Protein AF-A0A370WXV2-F1 (afdb_monomer_lite)

Foldseek 3Di:
DPDPQDPVLVVLLVLLLVLLLVLLVLLCVQPVVQSLVLLQLADDPDPDDLLVVLVVVLVVLVVVLPDPVCVLPPVSVLSLLVLLLSLLFSVSLLSSSLQSLCSSVVAFGDRCSQQVVFDQDPPPRDTDGDGSVVSLCSQLVSCVVSVSNSRSVLSVQQADPQSSVCSVVVQWDQDSQAAIWTQGPPRDTDGQGPSNVVSNSCSSSSSSVSSVVSSLVSLVVQCDWDKDWQDRHPVFDIWIWIWHADPPVRDIDIDIGPPDDNVRRNVVVVVVVVD

pLDDT: mean 90.66, std 9.98, range [43.88, 98.69]

Radius of gyration: 20.76 Å; chains: 1; bounding box: 59×45×58 Å

Secondary structure (DSSP, 8-state):
--PPPPHHHHHHHHHHHHHHHHHHHHHHHH-HHHHHHHTSS---SSS--HHHHHHHHHHHHHHHHH-GGGTT-HHHHHHHHHHHHHHHH-HHHHHHHHHHHHHHTT----S-TTGGG-EE-TTT--EEPPPHHHHHHHHHHHHHHTT-HHHHHHHHHS--HHHHHHHHHT-EEEETTTEEEEE-TTS-EEEEEHHHHHHHHHHHHHHHHHHHHHHHHHHHTTSS-EEEEE-SSTTSPPEEEEEEE-TTT--EEEEEETT--HHHHHHHHHHHTT-

Organism: NCBI:txid1927958

Structure (mmCIF, N/CA/C/O backbone):
data_AF-A0A370WXV2-F1
#
_entry.id   AF-A0A370WXV2-F1
#
loop_
_atom_site.group_PDB
_atom_site.id
_atom_site.type_symbol
_atom_site.label_atom_id
_atom_site.label_alt_id
_atom_site.label_comp_id
_atom_site.label_asym_id
_atom_site.label_entity_id
_atom_site.label_seq_id
_atom_site.pdbx_PDB_ins_code
_atom_site.Cartn_x
_atom_site.Cartn_y
_atom_site.Cartn_z
_atom_site.occupancy
_atom_site.B_iso_or_equiv
_atom_site.auth_seq_id
_atom_site.auth_comp_id
_atom_site.auth_asym_id
_atom_site.auth_atom_id
_atom_site.pdbx_PDB_model_num
ATOM 1 N N . MET A 1 1 ? -1.218 -7.691 25.344 1.00 47.28 1 MET A N 1
ATOM 2 C CA . MET A 1 1 ? -1.904 -8.793 24.660 1.00 47.28 1 MET A CA 1
ATOM 3 C C . MET A 1 1 ? -0.917 -9.298 23.640 1.00 47.28 1 MET A C 1
ATOM 5 O O . MET A 1 1 ? -0.554 -8.547 22.752 1.00 47.28 1 MET A O 1
ATOM 9 N N . SER A 1 2 ? -0.355 -10.466 23.911 1.00 43.88 2 SER A N 1
ATOM 10 C CA . SER A 1 2 ? 0.396 -11.278 22.957 1.00 43.88 2 SER A CA 1
ATOM 11 C C . SER A 1 2 ? -0.221 -12.666 23.100 1.00 43.88 2 SER A C 1
ATOM 13 O O . SER A 1 2 ? 0.352 -13.549 23.735 1.00 43.88 2 SER A O 1
ATOM 15 N N . GLU A 1 3 ? -1.488 -12.759 22.705 1.00 55.78 3 GLU A N 1
ATOM 16 C CA . GLU A 1 3 ? -2.157 -14.036 22.475 1.00 55.78 3 GLU A CA 1
ATOM 17 C C . GLU A 1 3 ? -1.959 -14.363 20.996 1.00 55.78 3 GLU A C 1
ATOM 19 O O . GLU A 1 3 ? -1.829 -13.451 20.177 1.00 55.78 3 GLU A O 1
ATOM 24 N N . GLU A 1 4 ? -1.836 -15.649 20.672 1.00 60.44 4 GLU A N 1
ATOM 25 C CA . GLU A 1 4 ? -1.723 -16.089 19.283 1.00 60.44 4 GLU A CA 1
ATOM 26 C C . GLU A 1 4 ? -2.927 -15.580 18.475 1.00 60.44 4 GLU A C 1
ATOM 28 O O . GLU A 1 4 ? -4.046 -15.563 19.004 1.00 60.44 4 GLU A O 1
ATOM 33 N N . PRO A 1 5 ? -2.721 -15.160 17.211 1.00 65.25 5 PRO A N 1
ATOM 34 C CA . PRO A 1 5 ? -3.809 -14.694 16.368 1.00 65.25 5 PRO A CA 1
ATOM 35 C C . PRO A 1 5 ? -4.896 -15.763 16.301 1.00 65.25 5 PRO A C 1
ATOM 37 O O . PRO A 1 5 ? -4.619 -16.963 16.197 1.00 65.25 5 PRO A O 1
ATOM 40 N N . SER A 1 6 ? -6.156 -15.332 16.354 1.00 76.75 6 SER A N 1
ATOM 41 C CA . SER A 1 6 ? -7.269 -16.269 16.200 1.00 76.75 6 SER A CA 1
ATOM 42 C C . SER A 1 6 ? -7.134 -17.024 14.870 1.00 76.75 6 SER A C 1
ATOM 44 O O . SER A 1 6 ? -6.647 -16.473 13.883 1.00 76.75 6 SER A O 1
ATOM 46 N N . THR A 1 7 ? -7.609 -18.270 14.788 1.00 81.81 7 THR A N 1
ATOM 47 C CA . THR A 1 7 ? -7.518 -19.062 13.545 1.00 81.81 7 THR A CA 1
ATOM 48 C C . THR A 1 7 ? -8.109 -18.322 12.335 1.00 81.81 7 THR A C 1
ATOM 50 O O . THR A 1 7 ? -7.586 -18.428 11.234 1.00 81.81 7 THR A O 1
ATOM 53 N N . SER A 1 8 ? -9.160 -17.519 12.535 1.00 86.50 8 SER A N 1
ATOM 54 C CA . SER A 1 8 ? -9.753 -16.683 11.481 1.00 86.50 8 SER A CA 1
ATOM 55 C C . SER A 1 8 ? -8.838 -15.548 11.015 1.00 86.50 8 SER A C 1
ATOM 57 O O . SER A 1 8 ? -8.891 -15.161 9.850 1.00 86.50 8 SER A O 1
ATOM 59 N N . GLU A 1 9 ? -8.059 -14.969 11.921 1.00 89.25 9 GLU A N 1
ATOM 60 C CA . GLU A 1 9 ? -7.142 -13.870 11.628 1.00 89.25 9 GLU A CA 1
ATOM 61 C C . GLU A 1 9 ? -5.912 -14.376 10.879 1.00 89.25 9 GLU A C 1
ATOM 63 O O . GLU A 1 9 ? -5.576 -13.827 9.834 1.00 89.25 9 GLU A O 1
ATOM 68 N N . ALA A 1 10 ? -5.310 -15.472 11.347 1.00 91.50 10 ALA A N 1
ATOM 69 C CA . ALA A 1 10 ? -4.201 -16.119 10.653 1.00 91.50 10 ALA A CA 1
ATOM 70 C C . ALA A 1 10 ? -4.589 -16.493 9.211 1.00 91.50 10 ALA A C 1
ATOM 72 O O . ALA A 1 10 ? -3.885 -16.146 8.269 1.00 91.50 10 ALA A O 1
ATOM 73 N N . VAL A 1 11 ? -5.780 -17.080 9.020 1.00 95.56 11 VAL A N 1
ATOM 74 C CA . VAL A 1 11 ? -6.316 -17.402 7.685 1.00 95.56 11 VAL A CA 1
ATOM 75 C C . VAL A 1 11 ? -6.476 -16.157 6.805 1.00 95.56 11 VAL A C 1
ATOM 77 O O . VAL A 1 11 ? -6.232 -16.223 5.600 1.00 95.56 11 VAL A O 1
ATOM 80 N N . PHE A 1 12 ? -6.889 -15.021 7.375 1.00 96.88 12 PHE A N 1
ATOM 81 C CA . PHE A 1 12 ? -6.988 -13.767 6.627 1.00 96.88 12 PHE A CA 1
ATOM 82 C C . PHE A 1 12 ? -5.607 -13.256 6.193 1.00 96.88 12 PHE A C 1
ATOM 84 O O . PHE A 1 12 ? -5.442 -12.884 5.032 1.00 96.88 12 PHE A O 1
ATOM 91 N N . LEU A 1 13 ? -4.621 -13.253 7.093 1.00 97.38 13 LEU A N 1
ATOM 92 C CA . LEU A 1 13 ? -3.277 -12.746 6.801 1.00 97.38 13 LEU A CA 1
ATOM 93 C C . LEU A 1 13 ? -2.515 -13.649 5.826 1.00 97.38 13 LEU A C 1
ATOM 95 O O . LEU A 1 13 ? -1.893 -13.142 4.896 1.00 97.38 13 LEU A O 1
ATOM 99 N N . ASP A 1 14 ? -2.651 -14.969 5.948 1.00 97.50 14 ASP A N 1
ATOM 100 C CA . ASP A 1 14 ? -2.089 -15.916 4.980 1.00 97.50 14 ASP A CA 1
ATOM 101 C C . ASP A 1 14 ? -2.704 -15.720 3.586 1.00 97.50 14 ASP A C 1
ATOM 103 O O . ASP A 1 14 ? -1.994 -15.728 2.577 1.00 97.50 14 ASP A O 1
ATOM 107 N N . LYS A 1 15 ? -4.025 -15.479 3.516 1.00 98.12 15 LYS A N 1
ATOM 108 C CA . LYS A 1 15 ? -4.699 -15.123 2.259 1.00 98.12 15 LYS A CA 1
ATOM 109 C C . LYS A 1 15 ? -4.154 -13.810 1.696 1.00 98.12 15 LYS A C 1
ATOM 111 O O . LYS A 1 15 ? -3.903 -13.742 0.495 1.00 98.12 15 LYS A O 1
ATOM 116 N N . ALA A 1 16 ? -3.985 -12.786 2.532 1.00 98.38 16 ALA A N 1
ATOM 117 C CA . ALA A 1 16 ? -3.464 -11.489 2.111 1.00 98.38 16 ALA A CA 1
ATOM 118 C C . ALA A 1 16 ? -2.048 -11.609 1.541 1.00 98.38 16 ALA A C 1
ATOM 120 O O . ALA A 1 16 ? -1.803 -11.119 0.441 1.00 98.38 16 ALA A O 1
ATOM 121 N N . ARG A 1 17 ? -1.157 -12.328 2.234 1.00 98.25 17 ARG A N 1
ATOM 122 C CA . ARG A 1 17 ? 0.201 -12.614 1.763 1.00 98.25 17 ARG A CA 1
ATOM 123 C C . ARG A 1 17 ? 0.188 -13.282 0.393 1.00 98.25 17 ARG A C 1
ATOM 125 O O . ARG A 1 17 ? 0.721 -12.728 -0.561 1.00 98.25 1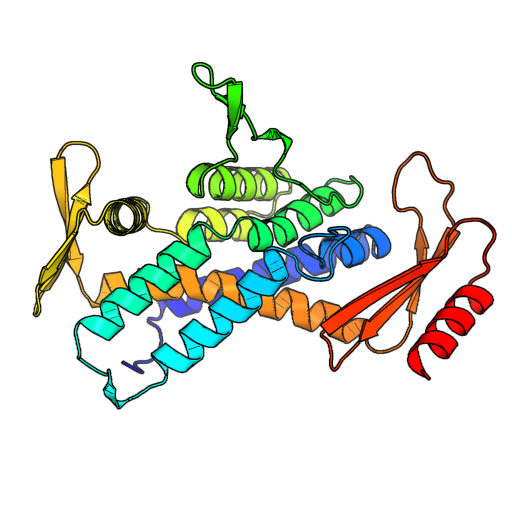7 ARG A O 1
ATOM 132 N N . ALA A 1 18 ? -0.508 -14.413 0.273 1.00 98.31 18 ALA A N 1
ATOM 133 C CA . ALA A 1 18 ? -0.580 -15.156 -0.983 1.00 98.31 18 ALA A CA 1
ATOM 134 C C . ALA A 1 18 ? -1.191 -14.327 -2.129 1.00 98.31 18 ALA A C 1
ATOM 136 O O . ALA A 1 18 ? -0.777 -14.455 -3.279 1.00 98.31 18 ALA A O 1
ATOM 137 N N . ALA A 1 19 ? -2.174 -13.471 -1.829 1.00 98.56 19 ALA A N 1
ATOM 138 C CA . ALA A 1 19 ? -2.801 -12.598 -2.816 1.00 98.56 19 ALA A 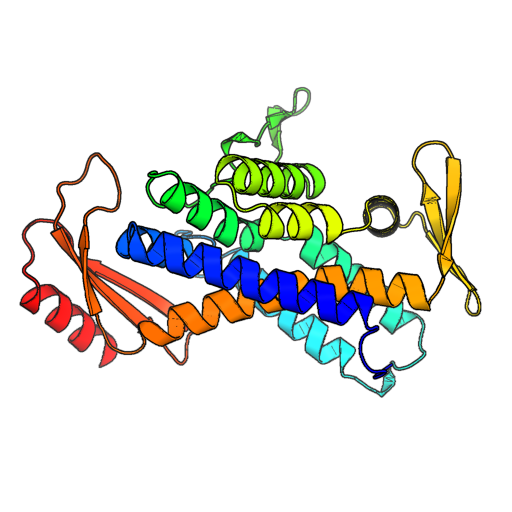CA 1
ATOM 139 C C . ALA A 1 19 ? -1.866 -11.475 -3.297 1.00 98.56 19 ALA A C 1
ATOM 141 O O . ALA A 1 19 ? -1.872 -11.153 -4.487 1.00 98.56 19 ALA A O 1
ATOM 142 N N . PHE A 1 20 ? -1.062 -10.887 -2.404 1.00 98.62 20 PHE A N 1
ATOM 143 C CA . PHE A 1 20 ? -0.046 -9.912 -2.802 1.00 98.62 20 PHE A CA 1
ATOM 144 C C . PHE A 1 20 ? 1.086 -10.564 -3.592 1.00 98.62 20 PHE A C 1
ATOM 146 O O . PHE A 1 20 ? 1.468 -10.015 -4.624 1.00 98.62 20 PHE A O 1
ATOM 153 N N . ASP A 1 21 ? 1.555 -11.744 -3.183 1.00 98.31 21 ASP A N 1
ATOM 154 C CA . ASP A 1 21 ? 2.584 -12.490 -3.914 1.00 98.31 21 ASP A CA 1
ATOM 155 C C . ASP A 1 21 ? 2.135 -12.810 -5.349 1.00 98.31 21 ASP A C 1
ATOM 157 O O . ASP A 1 21 ? 2.879 -12.551 -6.297 1.00 98.31 21 ASP A O 1
ATOM 161 N N . ASP A 1 22 ? 0.896 -13.294 -5.535 1.00 98.44 22 ASP A N 1
ATOM 162 C CA . ASP A 1 22 ? 0.331 -13.554 -6.870 1.00 98.44 22 ASP A CA 1
ATOM 163 C C . ASP A 1 22 ? 0.247 -12.274 -7.712 1.00 98.44 22 ASP A C 1
ATOM 165 O O . ASP A 1 22 ? 0.696 -12.251 -8.862 1.00 98.44 22 ASP A O 1
ATOM 169 N N . LEU A 1 23 ? -0.284 -11.184 -7.141 1.00 98.69 23 LEU A N 1
ATOM 170 C CA . LEU A 1 23 ? -0.358 -9.894 -7.828 1.00 98.69 23 LEU A CA 1
ATOM 171 C C . LEU A 1 23 ? 1.034 -9.440 -8.284 1.00 98.69 23 LEU A C 1
ATOM 173 O O . LEU A 1 23 ? 1.208 -9.033 -9.437 1.00 98.69 23 LEU A O 1
ATOM 177 N N . PHE A 1 24 ? 2.015 -9.484 -7.387 1.00 98.38 24 PHE A N 1
ATOM 178 C CA . PHE A 1 24 ? 3.348 -8.950 -7.631 1.00 98.38 24 PHE A CA 1
ATOM 179 C C . PHE A 1 24 ? 4.077 -9.793 -8.673 1.00 98.38 24 PHE A C 1
ATOM 181 O O . PHE A 1 24 ? 4.624 -9.236 -9.624 1.00 98.38 24 PHE A O 1
ATOM 188 N N . GLU A 1 25 ? 4.009 -11.120 -8.564 1.00 98.25 25 GLU A N 1
ATOM 189 C CA . GLU A 1 25 ? 4.650 -12.021 -9.518 1.00 98.25 25 GLU A CA 1
ATOM 190 C C . GLU A 1 25 ? 4.056 -11.887 -10.922 1.00 98.25 25 GLU A C 1
ATOM 192 O O . GLU A 1 25 ? 4.782 -11.701 -11.902 1.00 98.25 25 GLU A O 1
ATOM 197 N N . ARG A 1 26 ? 2.723 -11.902 -11.036 1.00 98.56 26 ARG A N 1
ATOM 198 C CA . ARG A 1 26 ? 2.046 -11.747 -12.330 1.00 98.56 26 ARG A CA 1
ATOM 199 C C . ARG A 1 26 ? 2.353 -10.404 -12.981 1.00 98.56 26 ARG A C 1
ATOM 201 O O . ARG A 1 26 ? 2.482 -10.331 -14.203 1.00 98.56 26 ARG A O 1
ATOM 208 N N . THR A 1 27 ? 2.458 -9.344 -12.185 1.00 98.56 27 THR A N 1
ATOM 209 C CA . THR A 1 27 ? 2.754 -8.003 -12.701 1.00 98.56 27 THR A CA 1
ATOM 210 C C . THR A 1 27 ? 4.207 -7.894 -13.139 1.00 98.56 27 THR A C 1
ATOM 212 O O . THR A 1 27 ? 4.464 -7.442 -14.253 1.00 98.56 27 THR A O 1
ATOM 215 N N . ARG A 1 28 ? 5.146 -8.385 -12.320 1.00 98.00 28 ARG A N 1
ATOM 216 C CA . ARG A 1 28 ? 6.572 -8.466 -12.656 1.00 98.00 28 ARG A CA 1
ATOM 217 C C . ARG A 1 28 ? 6.807 -9.240 -13.951 1.00 98.00 28 ARG A C 1
ATOM 219 O O . ARG A 1 28 ? 7.560 -8.780 -14.800 1.00 98.00 28 ARG A O 1
ATOM 226 N N . ALA A 1 29 ? 6.141 -10.382 -14.119 1.00 98.12 29 ALA A N 1
ATOM 227 C CA . ALA A 1 29 ? 6.249 -11.199 -15.326 1.00 98.12 29 ALA A CA 1
ATOM 228 C C . ALA A 1 29 ? 5.673 -10.511 -16.576 1.00 98.12 29 ALA A C 1
ATOM 230 O O . ALA A 1 29 ? 6.104 -10.801 -17.691 1.00 98.12 29 ALA A O 1
ATOM 231 N N . LYS A 1 30 ? 4.688 -9.622 -16.403 1.00 98.12 30 LYS A N 1
ATOM 232 C CA . LYS A 1 30 ? 4.061 -8.887 -17.504 1.00 98.12 30 LYS A CA 1
ATOM 233 C C . LYS A 1 30 ? 4.898 -7.694 -17.957 1.00 98.12 30 LYS A C 1
ATOM 235 O O . LYS A 1 30 ? 5.078 -7.511 -19.157 1.00 98.12 30 LYS A O 1
ATOM 240 N N . ASP A 1 31 ? 5.356 -6.880 -17.013 1.00 97.88 31 ASP A N 1
ATOM 241 C CA . ASP A 1 31 ? 6.139 -5.677 -17.280 1.00 97.88 31 ASP A CA 1
ATOM 242 C C . ASP A 1 31 ? 6.990 -5.330 -16.054 1.00 97.88 31 ASP A C 1
ATOM 244 O O . ASP A 1 31 ? 6.552 -4.652 -15.122 1.00 97.88 31 ASP A O 1
ATOM 248 N N . GLU A 1 32 ? 8.221 -5.835 -16.047 1.00 97.75 32 GLU A N 1
ATOM 249 C CA . GLU A 1 32 ? 9.128 -5.711 -14.908 1.00 97.75 32 GLU A CA 1
ATOM 250 C C . GLU A 1 32 ? 9.533 -4.255 -14.625 1.00 97.75 32 GLU A C 1
ATOM 252 O O . GLU A 1 32 ? 9.639 -3.858 -13.463 1.00 97.75 32 GLU A O 1
ATOM 257 N N . LEU A 1 33 ? 9.704 -3.435 -15.669 1.00 96.56 33 LEU A N 1
ATOM 258 C CA . LEU A 1 33 ? 10.066 -2.025 -15.518 1.00 96.56 33 LEU A CA 1
ATOM 259 C C . LEU A 1 33 ? 8.944 -1.251 -14.820 1.00 96.56 33 LEU A C 1
ATOM 261 O O . LEU A 1 33 ? 9.180 -0.585 -13.810 1.00 96.56 33 LEU A O 1
ATOM 265 N N . ASN A 1 34 ? 7.717 -1.350 -15.337 1.00 96.75 34 ASN A N 1
ATOM 266 C CA . ASN A 1 34 ? 6.578 -0.637 -14.765 1.00 96.75 34 ASN A CA 1
ATOM 267 C C . ASN A 1 34 ? 6.154 -1.222 -13.411 1.00 96.75 34 ASN A C 1
ATOM 269 O O . ASN A 1 34 ? 5.693 -0.476 -12.543 1.00 96.75 34 ASN A O 1
ATOM 273 N N . PHE A 1 35 ? 6.370 -2.521 -13.183 1.00 97.12 35 PHE A N 1
ATOM 274 C CA . PHE A 1 35 ? 6.228 -3.132 -11.865 1.00 97.12 35 PHE A CA 1
ATOM 275 C C . PHE A 1 35 ? 7.154 -2.470 -10.838 1.00 97.12 35 PHE A C 1
ATOM 277 O O . PHE A 1 35 ? 6.666 -1.982 -9.820 1.00 97.12 35 PHE A O 1
ATOM 284 N N . VAL A 1 36 ? 8.462 -2.380 -11.113 1.00 94.88 36 VAL A N 1
ATOM 285 C CA . VAL A 1 36 ? 9.425 -1.770 -10.177 1.00 94.88 36 VAL A CA 1
ATOM 286 C C . VAL A 1 36 ? 9.114 -0.303 -9.914 1.00 94.88 36 VAL A C 1
ATOM 288 O O . VAL A 1 36 ? 9.137 0.129 -8.762 1.00 94.88 36 VAL A O 1
ATOM 291 N N . LEU A 1 37 ? 8.744 0.457 -10.946 1.00 93.00 37 LEU A N 1
ATOM 292 C CA . LEU A 1 37 ? 8.318 1.848 -10.769 1.00 93.00 37 LEU A CA 1
ATOM 293 C C . LEU A 1 37 ? 7.082 1.969 -9.859 1.00 93.00 37 LEU A C 1
ATOM 295 O O . LEU A 1 37 ? 6.983 2.925 -9.094 1.00 93.00 37 LEU A O 1
ATOM 299 N N . SER A 1 38 ? 6.184 0.980 -9.884 1.00 93.94 38 SER A N 1
ATOM 300 C CA . SER A 1 38 ? 4.970 0.939 -9.054 1.00 93.94 38 SER A CA 1
ATOM 301 C C . SER A 1 38 ? 5.221 0.584 -7.585 1.00 93.94 38 SER A C 1
ATOM 303 O O . SER A 1 38 ? 4.349 0.824 -6.751 1.00 93.94 38 SER A O 1
ATOM 305 N N . LEU A 1 39 ? 6.397 0.049 -7.238 1.00 91.00 39 LEU A N 1
ATOM 306 C CA . LEU A 1 39 ? 6.769 -0.223 -5.843 1.00 91.00 39 LEU A CA 1
ATOM 307 C C . LEU A 1 39 ? 7.093 1.061 -5.061 1.00 91.00 39 LEU A C 1
ATOM 309 O O . LEU A 1 39 ? 7.054 1.073 -3.830 1.00 91.00 39 LEU A O 1
ATOM 313 N N . SER A 1 40 ? 7.373 2.156 -5.766 1.00 78.94 40 SER A N 1
ATOM 314 C CA . SER A 1 40 ? 7.557 3.481 -5.182 1.00 78.94 40 SER A CA 1
ATOM 315 C C . SER A 1 40 ? 6.204 4.188 -5.101 1.00 78.94 40 SER A C 1
ATOM 317 O O . SER A 1 40 ? 5.741 4.772 -6.076 1.00 78.94 40 SER A O 1
ATOM 319 N N . GLY A 1 41 ? 5.562 4.141 -3.928 1.00 65.00 41 GLY A N 1
ATOM 320 C CA . GLY A 1 41 ? 4.191 4.641 -3.728 1.00 65.00 41 GLY A CA 1
ATOM 321 C C . GLY A 1 41 ? 3.946 6.111 -4.107 1.00 65.00 41 GLY A C 1
ATOM 322 O O . GLY A 1 41 ? 2.801 6.476 -4.352 1.00 65.00 41 GLY A O 1
ATOM 323 N N . GLU A 1 42 ? 4.992 6.946 -4.190 1.00 68.25 42 GLU A N 1
ATOM 324 C CA . GLU A 1 42 ? 4.948 8.305 -4.752 1.00 68.25 42 GLU A CA 1
ATOM 325 C C . GLU A 1 42 ? 6.337 8.741 -5.275 1.00 68.25 42 GLU A C 1
ATOM 327 O O . GLU A 1 42 ? 7.337 8.576 -4.578 1.00 68.25 42 GLU A O 1
ATOM 332 N N . PHE A 1 43 ? 6.400 9.406 -6.436 1.00 60.19 43 PHE A N 1
ATOM 333 C CA . PHE A 1 43 ? 7.595 10.107 -6.945 1.00 60.19 43 PHE A CA 1
ATOM 334 C C . PHE A 1 43 ? 7.412 11.634 -6.880 1.00 60.19 43 PHE A C 1
ATOM 336 O O . PHE A 1 43 ? 7.114 12.295 -7.876 1.00 60.19 43 PHE A O 1
ATOM 343 N N . LYS A 1 44 ? 7.557 12.235 -5.696 1.00 58.41 44 LYS A N 1
ATOM 344 C CA . LYS A 1 44 ? 7.486 13.703 -5.564 1.00 58.41 44 LYS A CA 1
ATOM 345 C C . LYS A 1 44 ? 8.867 14.339 -5.782 1.00 58.41 44 LYS A C 1
ATOM 347 O O . LYS A 1 44 ? 9.869 13.728 -5.431 1.00 58.41 44 LYS A O 1
ATOM 352 N N . PRO A 1 45 ? 8.947 15.581 -6.304 1.00 48.09 45 PRO A N 1
ATOM 353 C CA . PRO A 1 45 ? 10.214 16.300 -6.507 1.00 48.09 45 PRO A CA 1
ATOM 354 C C . PRO A 1 45 ? 10.938 16.687 -5.200 1.00 48.09 45 PRO A C 1
ATOM 356 O O . PRO A 1 45 ? 11.983 17.329 -5.243 1.00 48.09 45 PRO A O 1
ATOM 359 N N . TYR A 1 46 ? 10.389 16.314 -4.042 1.00 56.53 46 TYR A N 1
ATOM 360 C CA . TYR A 1 46 ? 10.963 16.546 -2.722 1.00 56.53 46 TYR A CA 1
ATOM 361 C C . TYR A 1 46 ? 11.459 15.227 -2.128 1.00 56.53 46 TYR A C 1
ATOM 363 O O . TYR A 1 46 ? 10.872 14.175 -2.361 1.00 56.53 46 TYR A O 1
ATOM 371 N N . THR A 1 47 ? 12.491 15.295 -1.287 1.00 62.25 47 THR A N 1
ATOM 372 C CA . THR A 1 47 ? 13.071 14.142 -0.573 1.00 62.25 47 THR A CA 1
ATOM 373 C C . THR A 1 47 ? 12.140 13.512 0.473 1.00 62.25 47 THR A C 1
ATOM 375 O O . THR A 1 47 ? 12.498 12.504 1.073 1.00 62.25 47 THR A O 1
ATOM 378 N N . TYR A 1 48 ? 10.957 14.090 0.704 1.00 67.00 48 TYR A N 1
ATOM 379 C CA . TYR A 1 48 ? 9.940 13.573 1.617 1.00 67.00 48 TYR A CA 1
ATOM 380 C C . TYR A 1 48 ? 8.632 13.333 0.858 1.00 67.00 48 TYR A C 1
ATOM 382 O O . TYR A 1 48 ? 8.040 14.267 0.309 1.00 67.00 48 TYR A O 1
ATOM 390 N N . THR A 1 49 ? 8.174 12.081 0.841 1.00 74.94 49 THR A N 1
ATOM 391 C CA . THR A 1 49 ? 6.889 11.670 0.256 1.00 74.94 49 THR A CA 1
ATOM 392 C C . THR A 1 49 ? 5.905 11.255 1.347 1.00 74.94 49 THR A C 1
ATOM 394 O O . THR A 1 49 ? 6.308 10.941 2.470 1.00 74.94 49 THR A O 1
ATOM 397 N N . SER A 1 50 ? 4.605 11.237 1.031 1.00 78.50 50 SER A N 1
ATOM 398 C CA . SER A 1 50 ? 3.596 10.780 1.994 1.00 78.50 50 SER A CA 1
ATOM 399 C C . SER A 1 50 ? 3.786 9.296 2.322 1.00 78.50 50 SER A C 1
ATOM 401 O O . SER A 1 50 ? 3.657 8.906 3.475 1.00 78.50 50 SER A O 1
ATOM 403 N N . ALA A 1 51 ? 4.212 8.494 1.339 1.00 77.44 51 ALA A N 1
ATOM 404 C CA . ALA A 1 51 ? 4.523 7.080 1.519 1.00 77.44 51 ALA A CA 1
ATOM 405 C C . ALA A 1 51 ? 5.695 6.852 2.493 1.00 77.44 51 ALA A C 1
ATOM 407 O O . ALA A 1 51 ? 5.609 5.981 3.359 1.00 77.44 51 ALA A O 1
ATOM 408 N N . MET A 1 52 ? 6.768 7.652 2.404 1.00 78.56 52 MET A N 1
ATOM 409 C CA . MET A 1 52 ? 7.891 7.580 3.351 1.00 78.56 52 MET A CA 1
ATOM 410 C C . MET A 1 52 ? 7.457 7.935 4.774 1.00 78.56 52 MET A C 1
ATOM 412 O O . MET A 1 52 ? 7.832 7.246 5.724 1.00 78.56 52 MET A O 1
ATOM 416 N N . GLU A 1 53 ? 6.656 8.992 4.922 1.00 84.06 53 GLU A N 1
ATOM 417 C CA . GLU A 1 53 ? 6.105 9.376 6.221 1.00 84.06 53 GLU A CA 1
ATOM 418 C C . GLU A 1 53 ? 5.185 8.284 6.773 1.00 84.06 53 GLU A C 1
ATOM 420 O O . GLU A 1 53 ? 5.254 7.964 7.957 1.00 84.06 53 GLU A O 1
ATOM 425 N N . SER A 1 54 ? 4.416 7.615 5.911 1.00 84.69 54 SER A N 1
ATOM 426 C CA . SER A 1 54 ? 3.603 6.472 6.315 1.00 84.69 54 SER A CA 1
ATOM 427 C C . SER A 1 54 ? 4.380 5.287 6.823 1.00 84.69 54 SER A C 1
ATOM 429 O O . SER A 1 54 ? 3.992 4.693 7.826 1.00 84.69 54 SER A O 1
ATOM 431 N N . GLN A 1 55 ? 5.511 4.978 6.205 1.00 82.38 55 GLN A N 1
ATOM 432 C CA . GLN A 1 55 ? 6.380 3.929 6.716 1.00 82.38 55 GLN A CA 1
ATOM 433 C C . GLN A 1 55 ? 7.044 4.310 8.047 1.00 82.38 55 GLN A C 1
ATOM 435 O O . GLN A 1 55 ? 7.293 3.425 8.864 1.00 82.38 55 GLN A O 1
ATOM 440 N N . ARG A 1 56 ? 7.348 5.595 8.276 1.00 86.81 56 ARG A N 1
ATOM 441 C CA . ARG A 1 56 ? 7.883 6.084 9.560 1.00 86.81 56 ARG A CA 1
ATOM 442 C C . ARG A 1 56 ? 6.837 6.001 10.661 1.00 86.81 56 ARG A C 1
ATOM 444 O O . ARG A 1 56 ? 7.077 5.322 11.650 1.00 86.81 56 ARG A O 1
ATOM 451 N N . ALA A 1 57 ? 5.662 6.584 10.432 1.00 90.06 57 ALA A N 1
ATOM 452 C CA . ALA A 1 57 ? 4.556 6.554 11.380 1.00 90.06 57 ALA A CA 1
ATOM 453 C C . ALA A 1 57 ? 4.182 5.117 11.768 1.00 90.06 57 ALA A C 1
ATOM 455 O O . ALA A 1 57 ? 3.951 4.834 12.937 1.00 90.06 57 ALA A O 1
ATOM 456 N N . PHE A 1 58 ? 4.178 4.195 10.801 1.00 88.06 58 PHE A N 1
ATOM 457 C CA . PHE A 1 58 ? 3.960 2.770 11.047 1.00 88.06 58 PHE A CA 1
ATOM 458 C C . PHE A 1 58 ? 4.965 2.185 12.058 1.00 88.06 58 PHE A C 1
ATOM 460 O O . PHE A 1 58 ? 4.559 1.552 13.029 1.00 88.06 58 PHE A O 1
ATOM 467 N N . ARG A 1 59 ? 6.269 2.456 11.890 1.00 89.69 59 ARG A N 1
ATOM 468 C CA . ARG A 1 59 ? 7.299 2.018 12.852 1.00 89.69 59 ARG A CA 1
ATOM 469 C C . ARG A 1 59 ? 7.113 2.656 14.225 1.00 89.69 59 ARG A C 1
ATOM 471 O O . ARG A 1 59 ? 7.200 1.954 15.225 1.00 89.69 59 ARG A O 1
ATOM 478 N N . ASP A 1 60 ? 6.806 3.948 14.273 1.00 94.56 60 ASP A N 1
ATOM 479 C CA . ASP A 1 60 ? 6.587 4.658 15.537 1.00 94.56 60 ASP A CA 1
ATOM 480 C C . ASP A 1 60 ? 5.392 4.066 16.309 1.00 94.56 60 ASP A C 1
ATOM 482 O O . ASP A 1 60 ? 5.438 3.910 17.534 1.00 94.56 60 ASP A O 1
ATOM 486 N N . TYR A 1 61 ? 4.323 3.688 15.596 1.00 94.94 61 TYR A N 1
ATOM 487 C CA . TYR A 1 61 ? 3.192 2.978 16.188 1.00 94.94 61 TYR A CA 1
ATOM 488 C C . TYR A 1 61 ? 3.597 1.599 16.715 1.00 94.94 61 TYR A C 1
ATOM 490 O O . TYR A 1 61 ? 3.238 1.267 17.846 1.00 94.94 61 TYR A O 1
ATOM 498 N N . ASP A 1 62 ? 4.354 0.815 15.948 1.00 92.25 62 ASP A N 1
ATOM 499 C CA . ASP A 1 62 ? 4.829 -0.509 16.370 1.00 92.25 62 ASP A CA 1
ATOM 500 C C . ASP A 1 62 ? 5.686 -0.437 17.632 1.00 92.25 62 ASP A C 1
ATOM 502 O O . ASP A 1 62 ? 5.440 -1.157 18.606 1.00 92.25 62 ASP A O 1
ATOM 506 N N . GLU A 1 63 ? 6.653 0.480 17.643 1.00 94.69 63 GLU A N 1
ATOM 507 C CA . GLU A 1 63 ? 7.523 0.732 18.788 1.00 94.69 63 GLU A CA 1
ATOM 508 C C . GLU A 1 63 ? 6.701 1.105 20.021 1.00 94.69 63 GLU A C 1
ATOM 510 O O . GLU A 1 63 ? 6.898 0.531 21.096 1.00 94.69 63 GLU A O 1
ATOM 515 N N . PHE A 1 64 ? 5.718 2.000 19.874 1.00 96.25 64 PHE A N 1
ATOM 516 C CA . PHE A 1 64 ? 4.824 2.355 20.972 1.00 96.25 64 PHE A CA 1
ATOM 517 C C . PHE A 1 64 ? 4.009 1.152 21.464 1.00 96.25 64 PHE A C 1
ATOM 519 O O . PHE A 1 64 ? 3.867 0.941 22.674 1.00 96.25 64 PHE A O 1
ATOM 526 N N . MET A 1 65 ? 3.459 0.352 20.548 1.00 94.31 65 MET A N 1
ATOM 527 C CA . MET A 1 65 ? 2.628 -0.807 20.881 1.00 94.31 65 MET A CA 1
ATOM 528 C C . MET A 1 65 ? 3.422 -1.915 21.589 1.00 94.31 65 MET A C 1
ATOM 530 O O . MET A 1 65 ? 2.843 -2.660 22.394 1.00 94.31 65 MET A O 1
ATOM 534 N N . ALA A 1 66 ? 4.737 -1.983 21.376 1.00 94.50 66 ALA A N 1
ATOM 535 C CA . ALA A 1 66 ? 5.645 -2.889 22.075 1.00 94.50 66 ALA A CA 1
ATOM 536 C C . ALA A 1 66 ? 5.957 -2.465 23.528 1.00 94.50 66 ALA A C 1
ATOM 538 O O . ALA A 1 66 ? 6.411 -3.291 24.320 1.00 94.50 66 ALA A O 1
ATOM 539 N N . LEU A 1 67 ? 5.675 -1.218 23.932 1.00 94.75 67 LEU A N 1
ATOM 540 C CA . LEU A 1 67 ? 5.987 -0.727 25.279 1.00 94.75 67 LEU A CA 1
ATOM 541 C C . LEU A 1 67 ? 5.104 -1.374 26.364 1.00 94.75 67 LEU A C 1
ATOM 543 O O . LEU A 1 67 ? 3.889 -1.149 26.456 1.00 94.75 67 LEU A O 1
ATOM 547 N N . ASP A 1 68 ? 5.738 -2.112 27.276 1.00 94.69 68 ASP A N 1
ATOM 548 C CA . ASP A 1 68 ? 5.042 -2.817 28.359 1.00 94.69 68 ASP A CA 1
ATOM 549 C C . ASP A 1 68 ? 4.425 -1.892 29.412 1.00 94.69 68 ASP A C 1
ATOM 551 O O . ASP A 1 68 ? 3.363 -2.201 29.953 1.00 94.69 68 ASP A O 1
ATOM 555 N N . GLN A 1 69 ? 5.008 -0.713 29.644 1.00 96.06 69 GLN A N 1
ATOM 556 C CA . GLN A 1 69 ? 4.497 0.275 30.608 1.00 96.06 69 GLN A CA 1
ATOM 557 C C . GLN A 1 69 ? 3.076 0.792 30.295 1.00 96.06 69 GLN A C 1
ATOM 559 O O . GLN A 1 69 ? 2.421 1.392 31.153 1.00 96.06 69 GLN A O 1
ATOM 564 N N . PHE A 1 70 ? 2.586 0.577 29.067 1.00 93.06 70 PHE A N 1
ATOM 565 C CA . PHE A 1 70 ? 1.231 0.939 28.645 1.00 93.06 70 PHE A CA 1
ATOM 566 C C . PHE A 1 70 ? 0.290 -0.263 28.499 1.00 93.06 70 PHE A C 1
ATOM 568 O O . PHE A 1 70 ? -0.880 -0.092 28.149 1.00 93.06 70 PHE A O 1
ATOM 575 N N . ARG A 1 71 ? 0.752 -1.485 28.791 1.00 90.12 71 ARG A N 1
ATOM 576 C CA . ARG A 1 71 ? -0.083 -2.692 28.748 1.00 90.12 71 ARG A CA 1
ATOM 577 C C . ARG A 1 71 ? -1.259 -2.556 29.727 1.00 90.12 71 ARG A C 1
ATOM 579 O O . ARG A 1 71 ? -1.086 -2.152 30.871 1.00 90.12 71 ARG A O 1
ATOM 586 N N . GLY A 1 72 ? -2.473 -2.838 29.248 1.00 86.81 72 GLY A N 1
ATOM 587 C CA . GLY A 1 72 ? -3.712 -2.705 30.031 1.00 86.81 72 GLY A CA 1
ATOM 588 C C . GLY A 1 72 ? -4.159 -1.264 30.317 1.00 86.81 72 GLY A C 1
ATOM 589 O O . GLY A 1 72 ? -5.201 -1.064 30.937 1.00 86.81 72 GLY A O 1
ATOM 590 N N . ARG A 1 73 ? -3.417 -0.241 29.867 1.00 91.06 73 ARG A N 1
ATOM 591 C CA . ARG A 1 73 ? -3.804 1.164 30.059 1.00 91.06 73 ARG A CA 1
ATOM 592 C C . ARG A 1 73 ? -4.696 1.641 28.905 1.00 91.06 73 ARG A C 1
ATOM 594 O O . ARG A 1 73 ? -4.375 1.353 27.751 1.00 91.06 73 ARG A O 1
ATOM 601 N N . PRO A 1 74 ? -5.732 2.469 29.162 1.00 89.25 74 PRO A N 1
ATOM 602 C CA . PRO A 1 74 ? -6.628 2.971 28.112 1.00 89.25 74 PRO A CA 1
ATOM 603 C C . PRO A 1 74 ? -5.921 3.696 26.962 1.00 89.25 74 PRO A C 1
ATOM 605 O O . PRO A 1 74 ? -6.396 3.683 25.831 1.00 89.25 74 PRO A O 1
ATOM 608 N N . ILE A 1 75 ? -4.773 4.326 27.237 1.00 93.62 75 ILE A N 1
ATOM 609 C CA . ILE A 1 75 ? -3.988 5.023 26.215 1.00 93.62 75 ILE A CA 1
ATOM 610 C C . ILE A 1 75 ? -3.499 4.084 25.108 1.00 93.62 75 ILE A C 1
ATOM 612 O O . ILE A 1 75 ? -3.512 4.476 23.949 1.00 93.62 75 ILE A O 1
ATOM 616 N N . ARG A 1 76 ? -3.149 2.833 25.431 1.00 93.69 76 ARG A N 1
ATOM 617 C CA . ARG A 1 76 ? -2.677 1.862 24.438 1.00 93.69 76 ARG A CA 1
ATOM 618 C C . ARG A 1 76 ? -3.763 1.519 23.427 1.00 93.69 76 ARG A C 1
ATOM 620 O O . ARG A 1 76 ? -3.486 1.474 22.238 1.00 93.69 76 ARG A O 1
ATOM 627 N N . LEU A 1 77 ? -5.003 1.352 23.888 1.00 93.75 77 LEU A N 1
ATOM 628 C CA . LEU A 1 77 ? -6.139 1.114 23.000 1.00 93.75 77 LEU A CA 1
ATOM 629 C C . LEU A 1 77 ? -6.399 2.312 22.079 1.00 93.75 77 LEU A C 1
ATOM 631 O O . LEU A 1 77 ? -6.647 2.138 20.894 1.00 93.75 77 LEU A O 1
ATOM 635 N N . ARG A 1 78 ? -6.297 3.537 22.605 1.00 94.94 78 ARG A N 1
ATOM 636 C CA . ARG A 1 78 ? -6.463 4.755 21.797 1.00 94.94 78 ARG A CA 1
ATOM 637 C C . ARG A 1 78 ? -5.373 4.889 20.738 1.00 94.94 78 ARG A C 1
ATOM 639 O O . ARG A 1 78 ? -5.681 5.272 19.619 1.00 94.94 78 ARG A O 1
ATOM 646 N N . VAL A 1 79 ? -4.130 4.535 21.067 1.00 96.06 79 VAL A N 1
ATOM 647 C CA . VAL A 1 79 ? -3.047 4.496 20.077 1.00 96.06 79 VAL A CA 1
ATOM 648 C C . VAL A 1 79 ? -3.292 3.402 19.037 1.00 96.06 79 VAL A C 1
ATOM 650 O O . VAL A 1 79 ? -3.130 3.675 17.855 1.00 96.06 79 VAL A O 1
ATOM 653 N N . ALA A 1 80 ? -3.783 2.224 19.434 1.00 95.81 80 ALA A N 1
ATOM 654 C CA . ALA A 1 80 ? -4.187 1.182 18.487 1.00 95.81 80 ALA A CA 1
ATOM 655 C C . ALA A 1 80 ? -5.308 1.651 17.541 1.00 95.81 80 ALA A C 1
ATOM 657 O O . ALA A 1 80 ? -5.272 1.348 16.354 1.00 95.81 80 ALA A O 1
ATOM 658 N N . PHE A 1 81 ? -6.274 2.437 18.028 1.00 96.81 81 PHE A N 1
ATOM 659 C CA . PHE A 1 81 ? -7.306 3.046 17.180 1.00 96.81 81 PHE A CA 1
ATOM 660 C C . PHE A 1 81 ? -6.740 4.079 16.217 1.00 96.81 81 PHE A C 1
ATOM 662 O O . PHE A 1 81 ? -7.104 4.065 15.044 1.00 96.81 81 PHE A O 1
ATOM 669 N N . SER A 1 82 ? -5.842 4.948 16.685 1.00 96.38 82 SER A N 1
ATOM 670 C CA . SER A 1 82 ? -5.146 5.888 15.807 1.00 96.38 82 SER A CA 1
ATOM 671 C C . SER A 1 82 ? -4.350 5.151 14.737 1.00 96.38 82 SER A C 1
ATOM 673 O O . SER A 1 82 ? -4.412 5.539 13.578 1.00 96.38 82 SER A O 1
ATOM 675 N N . TYR A 1 83 ? -3.673 4.062 15.101 1.00 96.06 83 TYR A N 1
ATOM 676 C CA . TYR A 1 83 ? -2.917 3.236 14.170 1.00 96.06 83 TYR A CA 1
ATOM 677 C C . TYR A 1 83 ? -3.831 2.569 13.135 1.00 96.06 83 TYR A C 1
ATOM 679 O O . TYR A 1 83 ? -3.623 2.708 11.936 1.00 96.06 83 TYR A O 1
ATOM 687 N N . TYR A 1 84 ? -4.905 1.927 13.585 1.00 96.31 84 TYR A N 1
ATOM 688 C CA . TYR A 1 84 ? -5.908 1.320 12.715 1.00 96.31 84 TYR A CA 1
ATOM 689 C C . TYR A 1 84 ? -6.542 2.325 11.738 1.00 96.31 84 TYR A C 1
ATOM 691 O O . TYR A 1 84 ? -6.695 2.049 10.550 1.00 96.31 84 TYR A O 1
ATOM 699 N N . LEU A 1 85 ? -6.901 3.518 12.221 1.00 95.25 85 LEU A N 1
ATOM 700 C CA . LEU A 1 85 ? -7.435 4.575 11.364 1.00 95.25 85 LEU A CA 1
ATOM 701 C C . LEU A 1 85 ? -6.369 5.093 10.393 1.00 95.25 85 LEU A C 1
ATOM 703 O O . LEU A 1 85 ? -6.667 5.351 9.228 1.00 95.25 85 LEU A O 1
ATOM 707 N N . TYR A 1 86 ? -5.130 5.223 10.867 1.00 93.31 86 TYR A N 1
ATOM 708 C CA . TYR A 1 86 ? -3.996 5.633 10.058 1.00 93.31 86 TYR A CA 1
ATOM 709 C C . TYR A 1 86 ? -3.789 4.693 8.869 1.00 93.31 86 TYR A C 1
ATOM 711 O O . TYR A 1 86 ? -3.696 5.166 7.736 1.00 93.31 86 TYR A O 1
ATOM 719 N N . THR A 1 87 ? -3.777 3.374 9.092 1.00 92.75 87 THR A N 1
ATOM 720 C CA . THR A 1 87 ? -3.613 2.398 8.004 1.00 92.75 87 THR A CA 1
ATOM 721 C C . THR A 1 87 ? -4.773 2.464 7.012 1.00 92.75 87 THR A C 1
ATOM 723 O O . THR A 1 87 ? -4.544 2.442 5.802 1.00 92.75 87 THR A O 1
ATOM 726 N N . ALA A 1 88 ? -6.006 2.649 7.491 1.00 93.00 88 ALA A N 1
ATOM 727 C CA . ALA A 1 88 ? -7.177 2.781 6.629 1.00 93.00 88 ALA A CA 1
ATOM 728 C C . ALA A 1 88 ? -7.110 4.014 5.705 1.00 93.00 88 ALA A C 1
ATOM 730 O O . ALA A 1 88 ? -7.469 3.927 4.533 1.00 93.00 88 ALA A O 1
ATOM 731 N N . GLU A 1 89 ? -6.652 5.161 6.215 1.00 90.62 89 GLU A N 1
ATOM 732 C CA . GLU A 1 89 ? -6.649 6.442 5.487 1.00 90.62 89 GLU A CA 1
ATOM 733 C C . GLU A 1 89 ? -5.322 6.734 4.752 1.00 90.62 89 GLU A C 1
ATOM 735 O O . GLU A 1 89 ? -5.210 7.742 4.052 1.00 90.62 89 GLU A O 1
ATOM 740 N N . SER A 1 90 ? -4.310 5.865 4.864 1.00 85.69 90 SER A N 1
ATOM 741 C CA . SER A 1 90 ? -2.991 6.053 4.236 1.00 85.69 90 SER A CA 1
ATOM 742 C C . SER A 1 90 ? -3.003 5.793 2.725 1.00 85.69 90 SER A C 1
ATOM 744 O O . SER A 1 90 ? -2.439 4.813 2.239 1.00 85.69 90 SER A O 1
ATOM 746 N N . ALA A 1 91 ? -3.622 6.693 1.957 1.00 76.12 91 ALA A N 1
ATOM 747 C CA . ALA A 1 91 ? -3.745 6.582 0.500 1.00 76.12 91 ALA A CA 1
ATOM 748 C C . ALA A 1 91 ? -2.401 6.332 -0.210 1.00 76.12 91 ALA A C 1
ATOM 750 O O . ALA A 1 91 ? -2.353 5.529 -1.137 1.00 76.12 91 ALA A O 1
ATOM 751 N N . GLY A 1 92 ? -1.308 6.944 0.265 1.00 78.62 92 GLY A N 1
ATOM 752 C CA . GLY A 1 92 ? 0.033 6.755 -0.301 1.00 78.62 92 GLY A CA 1
ATOM 753 C C . GLY A 1 92 ? 0.537 5.306 -0.254 1.00 78.62 92 GLY A C 1
ATOM 754 O O . GLY A 1 92 ? 1.287 4.893 -1.133 1.00 78.62 92 GLY A O 1
ATOM 755 N N . LEU A 1 93 ? 0.092 4.506 0.721 1.00 85.19 93 LEU A N 1
ATOM 756 C CA . LEU A 1 93 ? 0.420 3.078 0.802 1.00 85.19 93 LEU A CA 1
ATOM 757 C C . LEU A 1 93 ? -0.439 2.258 -0.164 1.00 85.19 93 LEU A C 1
ATOM 759 O O . LEU A 1 93 ? 0.061 1.382 -0.866 1.00 85.19 93 LEU A O 1
ATOM 763 N N . TRP A 1 94 ? -1.723 2.599 -0.255 1.00 91.94 94 TRP A N 1
ATOM 764 C CA . TRP A 1 94 ? -2.675 1.960 -1.161 1.00 91.94 94 TRP A CA 1
ATOM 765 C C . TRP A 1 94 ? -2.405 2.268 -2.641 1.00 91.94 94 TRP A C 1
ATOM 767 O O . TRP A 1 94 ? -2.911 1.562 -3.517 1.00 91.94 94 TRP A O 1
ATOM 777 N N . CYS A 1 95 ? -1.584 3.282 -2.942 1.00 92.56 95 CYS A N 1
ATOM 778 C CA . CYS A 1 95 ? -1.134 3.572 -4.302 1.00 92.56 95 CYS A CA 1
ATOM 779 C C . CYS A 1 95 ? -0.352 2.404 -4.906 1.00 92.56 95 CYS A C 1
ATOM 781 O O . CYS A 1 95 ? -0.533 2.124 -6.086 1.00 92.56 95 CYS A O 1
ATOM 783 N N . ILE A 1 96 ? 0.454 1.692 -4.109 1.00 94.06 96 ILE A N 1
ATOM 784 C CA . ILE A 1 96 ? 1.283 0.575 -4.587 1.00 94.06 96 ILE A CA 1
ATOM 785 C C . ILE A 1 96 ? 0.419 -0.524 -5.226 1.00 94.06 96 ILE A C 1
ATOM 787 O O . ILE A 1 96 ? 0.556 -0.750 -6.429 1.00 94.06 96 ILE A O 1
ATOM 791 N N . PRO A 1 97 ? -0.513 -1.187 -4.507 1.00 96.50 97 PRO A N 1
ATOM 792 C CA . PRO A 1 97 ? -1.300 -2.258 -5.110 1.00 96.50 97 PRO A CA 1
ATOM 793 C C . PRO A 1 97 ? -2.169 -1.762 -6.272 1.00 96.50 97 PRO A C 1
ATOM 795 O O . PRO A 1 97 ? -2.350 -2.489 -7.245 1.00 96.50 97 PRO A O 1
ATOM 798 N N . MET A 1 98 ? -2.668 -0.521 -6.225 1.00 96.81 98 MET A N 1
ATOM 799 C CA . MET A 1 98 ? -3.447 0.042 -7.330 1.00 96.81 98 MET A CA 1
ATOM 800 C C . MET A 1 98 ? -2.593 0.278 -8.588 1.00 96.81 98 MET A C 1
ATOM 802 O O . MET A 1 98 ? -3.043 -0.020 -9.695 1.00 96.81 98 MET A O 1
ATOM 806 N N . ALA A 1 99 ? -1.369 0.792 -8.437 1.00 95.81 99 ALA A N 1
ATOM 807 C CA . ALA A 1 99 ? -0.434 0.991 -9.541 1.00 95.81 99 ALA A CA 1
ATOM 808 C C . ALA A 1 99 ? 0.003 -0.352 -10.145 1.00 95.81 99 ALA A C 1
ATOM 810 O O . ALA A 1 99 ? -0.083 -0.530 -11.359 1.00 95.81 99 ALA A O 1
ATOM 811 N N . VAL A 1 100 ? 0.350 -1.329 -9.299 1.00 97.69 100 VAL A N 1
ATOM 812 C CA . VAL A 1 100 ? 0.706 -2.698 -9.711 1.00 97.69 100 VAL A CA 1
ATOM 813 C C . VAL A 1 100 ? -0.449 -3.356 -10.481 1.00 97.69 100 VAL A C 1
ATOM 815 O O . VAL A 1 100 ? -0.243 -3.874 -11.576 1.00 97.69 100 VAL A O 1
ATOM 818 N N . MET A 1 101 ? -1.693 -3.253 -9.998 1.00 98.38 101 MET A N 1
ATOM 819 C CA . MET A 1 101 ? -2.870 -3.723 -10.746 1.00 98.38 101 MET A CA 1
ATOM 820 C C . MET A 1 101 ? -3.065 -2.984 -12.079 1.00 98.38 101 MET A C 1
ATOM 822 O O . MET A 1 101 ? -3.453 -3.601 -13.071 1.00 98.38 101 MET A O 1
ATOM 826 N N . GLY A 1 102 ? -2.769 -1.683 -12.140 1.00 97.50 102 GLY A N 1
ATOM 827 C CA . GLY A 1 102 ? -2.790 -0.910 -13.385 1.00 97.50 102 GLY A CA 1
ATOM 828 C C . GLY A 1 102 ? -1.813 -1.450 -14.433 1.00 97.50 102 GLY A C 1
ATOM 829 O O . GLY A 1 102 ? -2.184 -1.614 -15.597 1.00 97.50 102 GLY A O 1
ATOM 830 N N . VAL A 1 103 ? -0.603 -1.813 -14.008 1.00 98.00 103 VAL A N 1
ATOM 831 C CA . VAL A 1 103 ? 0.397 -2.467 -14.866 1.00 98.00 103 VAL A CA 1
ATOM 832 C C . VAL A 1 103 ? -0.066 -3.863 -15.281 1.00 98.00 103 VAL A C 1
ATOM 834 O O . VAL A 1 103 ? -0.022 -4.218 -16.462 1.00 98.00 103 VAL A O 1
ATOM 837 N N . LEU A 1 104 ? -0.631 -4.639 -14.352 1.00 98.56 104 LEU A N 1
ATOM 838 C CA . LEU A 1 104 ? -1.203 -5.948 -14.668 1.00 98.56 104 LEU A CA 1
ATOM 839 C C . LEU A 1 104 ? -2.352 -5.855 -15.684 1.00 98.56 104 LEU A C 1
ATOM 841 O O . LEU A 1 104 ? -2.497 -6.741 -16.527 1.00 98.56 104 LEU A O 1
ATOM 845 N N . ALA A 1 105 ? -3.120 -4.764 -15.682 1.00 98.25 105 ALA A N 1
ATOM 846 C CA . ALA A 1 105 ? -4.147 -4.473 -16.683 1.00 98.25 105 ALA A CA 1
ATOM 847 C C . ALA A 1 105 ? -3.573 -4.098 -18.066 1.00 98.25 105 ALA A C 1
ATOM 849 O O . ALA A 1 105 ? -4.310 -4.058 -19.047 1.00 98.25 105 ALA A O 1
ATOM 850 N N . GLY A 1 106 ? -2.255 -3.903 -18.184 1.00 97.25 106 GLY A N 1
ATOM 851 C CA . GLY A 1 106 ? -1.570 -3.491 -19.415 1.00 97.25 106 GLY A CA 1
ATOM 852 C C . GLY A 1 106 ? -1.349 -1.987 -19.531 1.00 97.25 106 GLY A C 1
ATOM 853 O O . GLY A 1 106 ? -1.013 -1.519 -20.613 1.00 97.25 106 GLY A O 1
ATOM 854 N N . GLY A 1 107 ? -1.564 -1.237 -18.450 1.00 96.50 107 GLY A N 1
ATOM 855 C CA . GLY A 1 107 ? -1.131 0.150 -18.362 1.00 96.50 107 GLY A CA 1
ATOM 856 C C . GLY A 1 107 ? 0.355 0.270 -18.028 1.00 96.50 107 GLY A C 1
ATOM 857 O O . GLY A 1 107 ? 1.037 -0.711 -17.745 1.00 96.50 107 GLY A O 1
ATOM 858 N N . HIS A 1 108 ? 0.829 1.509 -18.011 1.00 95.19 108 HIS A N 1
ATOM 859 C CA . HIS A 1 108 ? 2.134 1.867 -17.468 1.00 95.19 108 HIS A CA 1
ATOM 860 C C . HIS A 1 108 ? 2.008 2.252 -15.992 1.00 95.19 108 HIS A C 1
ATOM 862 O O . HIS A 1 108 ? 0.901 2.465 -15.481 1.00 95.19 108 HIS A O 1
ATOM 868 N N . TYR A 1 109 ? 3.146 2.369 -15.311 1.00 92.25 109 TYR A N 1
ATOM 869 C CA . TYR A 1 109 ? 3.193 2.899 -13.954 1.00 92.25 109 TYR A CA 1
ATOM 870 C C . TYR A 1 109 ? 2.484 4.267 -13.875 1.00 92.25 109 TYR A C 1
ATOM 872 O O . TYR A 1 109 ? 2.654 5.137 -14.732 1.00 92.25 109 TYR A O 1
ATOM 880 N N . ASN A 1 110 ? 1.692 4.461 -12.818 1.00 91.12 110 ASN A N 1
ATOM 881 C CA . ASN A 1 110 ? 1.011 5.717 -12.530 1.00 91.12 110 ASN A CA 1
ATOM 882 C C . ASN A 1 110 ? 1.333 6.169 -11.104 1.00 91.12 110 ASN A C 1
ATOM 884 O O . ASN A 1 110 ? 1.009 5.473 -10.145 1.00 91.12 110 ASN A O 1
ATOM 888 N N . ILE A 1 111 ? 1.915 7.363 -10.990 1.00 87.25 111 ILE A N 1
ATOM 889 C CA . ILE A 1 111 ? 2.289 7.991 -9.718 1.00 87.25 111 ILE A CA 1
ATOM 890 C C . ILE A 1 111 ? 1.094 8.305 -8.812 1.00 87.25 111 ILE A C 1
ATOM 892 O O . ILE A 1 111 ? 1.225 8.335 -7.593 1.00 87.25 111 ILE A O 1
ATOM 896 N N . ASP A 1 112 ? -0.064 8.583 -9.407 1.00 89.06 112 ASP A N 1
ATOM 897 C CA . ASP A 1 112 ? -1.273 8.954 -8.685 1.00 89.06 112 ASP A CA 1
ATOM 898 C C . ASP A 1 112 ? -2.444 8.129 -9.227 1.00 89.06 112 ASP A C 1
ATOM 900 O O . ASP A 1 112 ? -3.292 8.615 -9.994 1.00 89.06 112 ASP A O 1
ATOM 904 N N . PRO A 1 113 ? -2.488 6.833 -8.872 1.00 92.06 113 PRO A N 1
ATOM 905 C CA . PRO A 1 113 ? -3.509 5.935 -9.378 1.00 92.06 113 PRO A CA 1
ATOM 906 C C . PRO A 1 113 ? -4.906 6.326 -8.885 1.00 92.06 113 PRO A C 1
ATOM 908 O O . PRO A 1 113 ? -5.895 5.938 -9.513 1.00 92.06 113 PRO A O 1
ATOM 911 N N . PHE A 1 114 ? -5.003 7.141 -7.824 1.00 92.31 114 PHE A N 1
ATOM 912 C CA . PHE A 1 114 ? -6.271 7.594 -7.267 1.00 92.31 114 PHE A CA 1
ATOM 913 C C . PHE A 1 114 ? -6.764 8.957 -7.776 1.00 92.31 114 PHE A C 1
ATOM 915 O O . PHE A 1 114 ? -7.909 9.325 -7.486 1.00 92.31 114 PHE A O 1
ATOM 922 N N . ASN A 1 115 ? -5.985 9.671 -8.597 1.00 90.62 115 ASN A N 1
ATOM 923 C CA . ASN A 1 115 ? -6.348 11.004 -9.091 1.00 90.62 115 ASN A CA 1
ATOM 924 C C . ASN A 1 115 ? -7.724 11.045 -9.779 1.00 90.62 115 ASN A C 1
ATOM 926 O O . ASN A 1 115 ? -8.484 11.999 -9.642 1.00 90.62 115 ASN A O 1
ATOM 930 N N . ARG A 1 116 ? -8.108 9.967 -10.478 1.00 90.38 116 ARG A N 1
ATOM 931 C CA . ARG A 1 116 ? -9.410 9.880 -11.166 1.00 90.38 116 ARG A CA 1
ATOM 932 C C . ARG A 1 116 ? -10.623 9.952 -10.227 1.00 90.38 116 ARG A C 1
ATOM 934 O O . ARG A 1 116 ? -11.736 10.186 -10.693 1.00 90.38 116 ARG A O 1
ATOM 941 N N . TRP A 1 117 ? -10.433 9.733 -8.924 1.00 90.44 117 TRP A N 1
ATOM 942 C CA . TRP A 1 117 ? -11.485 9.864 -7.911 1.00 90.44 117 TRP A CA 1
ATOM 943 C C . TRP A 1 117 ? -11.418 11.172 -7.122 1.00 90.44 117 TRP A C 1
ATOM 945 O O . TRP A 1 117 ? -12.297 11.401 -6.281 1.00 90.44 117 TRP A O 1
ATOM 955 N N . VAL A 1 118 ? -10.432 12.029 -7.397 1.00 88.75 118 VAL A N 1
ATOM 956 C CA . VAL A 1 118 ? -10.396 13.396 -6.879 1.00 88.75 118 VAL A CA 1
ATOM 957 C C . VAL A 1 118 ? -11.596 14.149 -7.442 1.00 88.75 118 VAL A C 1
ATOM 959 O O . VAL A 1 118 ? -11.898 14.097 -8.635 1.00 88.75 118 VAL A O 1
ATOM 962 N N . ARG A 1 119 ? -12.332 14.825 -6.563 1.00 90.06 119 ARG A N 1
ATOM 963 C CA . ARG A 1 119 ? -13.502 15.624 -6.935 1.00 90.06 119 ARG A CA 1
ATOM 964 C C . ARG A 1 119 ? -13.265 17.065 -6.551 1.00 90.06 119 ARG A C 1
ATOM 966 O O . ARG A 1 119 ? -12.693 17.331 -5.503 1.00 90.06 119 ARG A O 1
ATOM 973 N N . GLN A 1 120 ? -13.771 17.984 -7.355 1.00 92.12 120 GLN A N 1
ATOM 974 C CA . GLN A 1 120 ? -13.805 19.382 -6.967 1.00 92.12 120 GLN A CA 1
ATOM 975 C C . GLN A 1 120 ? -15.012 19.625 -6.056 1.00 92.12 120 GLN A C 1
ATOM 977 O O . GLN A 1 120 ? -16.147 19.282 -6.406 1.00 92.12 120 GLN A O 1
ATOM 982 N N . ASP A 1 121 ? -14.772 20.183 -4.876 1.00 90.94 121 ASP A N 1
ATOM 983 C CA . ASP A 1 121 ? -15.829 20.610 -3.974 1.00 90.94 121 ASP A CA 1
ATOM 984 C C . ASP A 1 121 ? -16.631 21.752 -4.609 1.00 90.94 121 ASP A C 1
ATOM 986 O O . ASP A 1 121 ? -16.071 22.723 -5.119 1.00 90.94 121 ASP A O 1
ATOM 990 N N . LYS A 1 122 ? -17.962 21.644 -4.581 1.00 91.25 122 LYS A N 1
ATOM 991 C CA . LYS A 1 122 ? -18.840 22.599 -5.273 1.00 91.25 122 LYS A CA 1
ATOM 992 C C . LYS A 1 122 ? -18.879 23.971 -4.604 1.00 91.25 122 LYS A C 1
ATOM 994 O O . LYS A 1 122 ? -19.190 24.945 -5.281 1.00 91.25 122 LYS A O 1
ATOM 999 N N . ALA A 1 123 ? -18.631 24.042 -3.297 1.00 91.50 123 ALA A N 1
ATOM 1000 C CA . ALA A 1 123 ? -18.741 25.283 -2.538 1.00 91.50 123 ALA A CA 1
ATOM 1001 C C . ALA A 1 123 ? -17.416 26.054 -2.518 1.00 91.50 123 ALA A C 1
ATOM 1003 O O . ALA A 1 123 ? -17.404 27.270 -2.680 1.00 91.50 123 ALA A O 1
ATOM 1004 N N . THR A 1 124 ? -16.304 25.347 -2.333 1.00 92.44 124 THR A N 1
ATOM 1005 C CA . THR A 1 124 ? -14.967 25.933 -2.173 1.00 92.44 124 THR A CA 1
ATOM 1006 C C . THR A 1 124 ? -14.128 25.882 -3.448 1.00 92.44 124 THR A C 1
ATOM 1008 O O . THR A 1 124 ? -13.126 26.586 -3.545 1.00 92.44 124 THR A O 1
ATOM 1011 N N . GLY A 1 125 ? -14.499 25.045 -4.424 1.00 92.38 125 GLY A N 1
ATOM 1012 C CA . GLY A 1 125 ? -13.702 24.804 -5.627 1.00 92.38 125 GLY A CA 1
ATOM 1013 C C . GLY A 1 125 ? -12.413 24.015 -5.371 1.00 92.38 125 GLY A C 1
ATOM 1014 O O . GLY A 1 125 ? -11.610 23.869 -6.292 1.00 92.38 125 GLY A O 1
ATOM 1015 N N . GLN A 1 126 ? -12.188 23.520 -4.150 1.00 91.25 126 GLN A N 1
ATOM 1016 C CA . GLN A 1 126 ? -10.978 22.784 -3.785 1.00 91.25 126 GLN A CA 1
ATOM 1017 C C . GLN A 1 126 ? -11.033 21.333 -4.262 1.00 91.25 126 GLN A C 1
ATOM 1019 O O . GLN A 1 126 ? -12.095 20.713 -4.292 1.00 91.25 126 GLN A O 1
ATOM 1024 N N . ASN A 1 127 ? -9.874 20.770 -4.598 1.00 89.31 127 ASN A N 1
ATOM 1025 C CA . ASN A 1 127 ? -9.755 19.348 -4.896 1.00 89.31 127 ASN A CA 1
ATOM 1026 C C . ASN A 1 127 ? -9.827 18.534 -3.600 1.00 89.31 127 ASN A C 1
ATOM 1028 O O . ASN A 1 127 ? -9.047 18.748 -2.675 1.00 89.31 127 ASN A O 1
ATOM 1032 N N . VAL A 1 128 ? -10.749 17.579 -3.560 1.00 87.31 128 VAL A N 1
ATOM 1033 C CA . VAL A 1 128 ? -10.983 16.665 -2.444 1.00 87.31 128 VAL A CA 1
ATOM 1034 C C . VAL A 1 128 ? -10.650 15.253 -2.907 1.00 87.31 128 VAL A C 1
ATOM 1036 O O . VAL A 1 128 ? -11.288 14.719 -3.821 1.00 87.31 128 VAL A O 1
ATOM 1039 N N . GLY A 1 129 ? -9.639 14.655 -2.278 1.00 86.44 129 GLY A N 1
ATOM 1040 C CA . GLY A 1 129 ? -9.246 13.270 -2.527 1.00 86.44 129 GLY A CA 1
ATOM 1041 C C . GLY A 1 129 ? -10.330 12.257 -2.128 1.00 86.44 129 GLY A C 1
ATOM 1042 O O . GLY A 1 129 ? -11.283 12.593 -1.414 1.00 86.44 129 GLY A O 1
ATOM 1043 N N . PRO A 1 130 ? -10.230 11.001 -2.595 1.00 89.69 130 PRO A N 1
ATOM 1044 C CA . PRO A 1 130 ? -11.108 9.939 -2.122 1.00 89.69 130 PRO A CA 1
ATOM 1045 C C . PRO A 1 130 ? -10.865 9.661 -0.631 1.00 89.69 130 PRO A C 1
ATOM 1047 O O . PRO A 1 130 ? -9.740 9.730 -0.153 1.00 89.69 130 PRO A O 1
ATOM 1050 N N . ASN A 1 131 ? -11.928 9.319 0.100 1.00 90.19 131 ASN A N 1
ATOM 1051 C CA . ASN A 1 131 ? -11.799 8.788 1.460 1.00 90.19 131 ASN A CA 1
ATOM 1052 C C . ASN A 1 131 ? -11.426 7.295 1.427 1.00 90.19 131 ASN A C 1
ATOM 1054 O O . ASN A 1 131 ? -11.605 6.650 0.387 1.00 90.19 131 ASN A O 1
ATOM 1058 N N . ALA A 1 132 ? -10.996 6.733 2.562 1.00 90.94 132 ALA A N 1
ATOM 1059 C CA . ALA A 1 132 ? -10.625 5.317 2.670 1.00 90.94 132 ALA A CA 1
ATOM 1060 C C . ALA A 1 132 ? -11.649 4.347 2.054 1.00 90.94 132 ALA A C 1
ATOM 1062 O O . ALA A 1 132 ? -11.275 3.446 1.315 1.00 90.94 132 ALA A O 1
ATOM 1063 N N . ASN A 1 133 ? -12.955 4.555 2.260 1.00 91.62 133 ASN A N 1
ATOM 1064 C CA . ASN A 1 133 ? -13.973 3.656 1.699 1.00 91.62 133 ASN A CA 1
ATOM 1065 C C . ASN A 1 133 ? -13.978 3.639 0.169 1.00 91.62 133 ASN A C 1
ATOM 1067 O O . ASN A 1 133 ? -14.174 2.589 -0.438 1.00 91.62 133 ASN A O 1
ATOM 1071 N N . LYS A 1 134 ? -13.780 4.798 -0.465 1.00 92.94 134 LYS A N 1
ATOM 1072 C CA . LYS A 1 134 ? -13.652 4.870 -1.924 1.00 92.94 134 LYS A CA 1
ATOM 1073 C C . LYS A 1 134 ? -12.355 4.229 -2.400 1.00 92.94 134 LYS A C 1
ATOM 1075 O O . LYS A 1 134 ? -12.383 3.578 -3.436 1.00 92.94 134 LYS A O 1
ATOM 1080 N N . VAL A 1 135 ? -11.258 4.407 -1.662 1.00 94.12 135 VAL A N 1
ATOM 1081 C CA . VAL A 1 135 ? -9.965 3.771 -1.958 1.00 94.12 135 VAL A CA 1
ATOM 1082 C C . VAL A 1 135 ? -10.095 2.247 -1.904 1.00 94.12 135 VAL A C 1
ATOM 1084 O O . VAL A 1 135 ? -9.776 1.582 -2.884 1.00 94.12 135 VAL A O 1
ATOM 1087 N N . MET A 1 136 ? -10.664 1.695 -0.831 1.00 95.31 136 MET A N 1
ATOM 1088 C CA . MET A 1 136 ? -10.836 0.245 -0.689 1.00 95.31 136 MET A CA 1
ATOM 1089 C C . MET A 1 136 ? -11.810 -0.343 -1.699 1.00 95.31 136 MET A C 1
ATOM 1091 O O . MET A 1 136 ? -11.506 -1.356 -2.316 1.00 95.31 136 MET A O 1
ATOM 1095 N N . SER A 1 137 ? -12.934 0.328 -1.956 1.00 95.81 137 SER A N 1
ATOM 1096 C CA . SER A 1 137 ? -13.874 -0.110 -2.993 1.00 95.81 137 SER A CA 1
ATOM 1097 C C . SER A 1 137 ? -13.249 -0.070 -4.394 1.00 95.81 137 SER A C 1
ATOM 1099 O O . SER A 1 137 ? -13.521 -0.940 -5.222 1.00 95.81 137 SER A O 1
ATOM 1101 N N . ALA A 1 138 ? -12.386 0.912 -4.669 1.00 96.38 138 ALA A N 1
ATOM 1102 C CA . ALA A 1 138 ? -11.642 0.983 -5.919 1.00 96.38 138 ALA A CA 1
ATOM 1103 C C . ALA A 1 138 ? -10.633 -0.164 -6.066 1.00 96.38 138 ALA A C 1
ATOM 1105 O O . ALA A 1 138 ? -10.538 -0.740 -7.149 1.00 96.38 138 ALA A O 1
ATOM 1106 N N . LEU A 1 139 ? -9.914 -0.495 -4.992 1.00 97.69 139 LEU A N 1
ATOM 1107 C CA . LEU A 1 139 ? -8.981 -1.619 -4.951 1.00 97.69 139 LEU A CA 1
ATOM 1108 C C . LEU A 1 139 ? -9.700 -2.963 -5.131 1.00 97.69 139 LEU A C 1
ATOM 1110 O O . LEU A 1 139 ? -9.290 -3.764 -5.966 1.00 97.69 139 LEU A O 1
ATOM 1114 N N . GLU A 1 140 ? -10.803 -3.180 -4.411 1.00 98.31 140 GLU A N 1
ATOM 1115 C CA . GLU A 1 140 ? -11.663 -4.362 -4.547 1.00 98.31 140 GLU A CA 1
ATOM 1116 C C . GLU A 1 140 ? -12.168 -4.524 -5.988 1.00 98.31 140 GLU A C 1
ATOM 1118 O O . GLU A 1 140 ? -12.063 -5.606 -6.571 1.00 98.31 140 GLU A O 1
ATOM 1123 N N . SER A 1 141 ? -12.674 -3.439 -6.585 1.00 98.25 141 SER A N 1
ATOM 1124 C CA . SER A 1 141 ? -13.189 -3.458 -7.960 1.00 98.25 141 SER A CA 1
ATOM 1125 C C . SER A 1 141 ? -12.082 -3.786 -8.963 1.00 98.25 141 SER A C 1
ATOM 1127 O O . SER A 1 141 ? -12.254 -4.670 -9.794 1.00 98.25 141 SER A O 1
ATOM 1129 N N . ALA A 1 142 ? -10.917 -3.136 -8.848 1.00 98.31 142 ALA A N 1
ATOM 1130 C CA . ALA A 1 142 ? -9.782 -3.388 -9.735 1.00 98.31 142 ALA A CA 1
ATOM 1131 C C . ALA A 1 142 ? -9.268 -4.834 -9.628 1.00 98.31 142 ALA A C 1
ATOM 1133 O O . ALA A 1 142 ? -8.981 -5.464 -10.645 1.00 98.31 142 ALA A O 1
ATOM 1134 N N . ALA A 1 143 ? -9.197 -5.380 -8.412 1.00 98.69 143 ALA A N 1
ATOM 1135 C CA . ALA A 1 143 ? -8.820 -6.772 -8.193 1.00 98.69 143 ALA A CA 1
ATOM 1136 C C . ALA A 1 143 ? -9.844 -7.733 -8.820 1.00 98.69 143 ALA A C 1
ATOM 1138 O O . ALA A 1 143 ? -9.460 -8.685 -9.501 1.00 98.69 143 ALA A O 1
ATOM 1139 N N . THR A 1 144 ? -11.139 -7.452 -8.653 1.00 98.62 144 THR A N 1
ATOM 1140 C CA . THR A 1 144 ? -12.231 -8.239 -9.248 1.00 98.62 144 THR A CA 1
ATOM 1141 C C . THR A 1 144 ? -12.151 -8.243 -10.775 1.00 98.62 144 THR A C 1
ATOM 1143 O O . THR A 1 144 ? -12.191 -9.310 -11.386 1.00 98.62 144 THR A O 1
ATOM 1146 N N . ASP A 1 145 ? -11.953 -7.075 -11.393 1.00 98.50 145 ASP A N 1
ATOM 1147 C CA . ASP A 1 145 ? -11.849 -6.924 -12.850 1.00 98.50 145 ASP A CA 1
ATOM 1148 C C . ASP A 1 145 ? -10.663 -7.712 -13.443 1.00 98.50 145 ASP A C 1
ATOM 1150 O O . ASP A 1 145 ? -10.714 -8.168 -14.586 1.00 98.50 145 ASP A O 1
ATOM 1154 N N . LEU A 1 146 ? -9.601 -7.917 -12.656 1.00 98.44 146 LEU A N 1
ATOM 1155 C CA . LEU A 1 146 ? -8.409 -8.692 -13.026 1.00 98.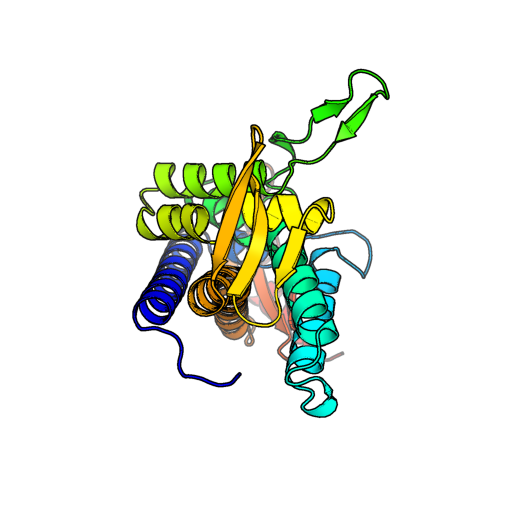44 146 LEU A CA 1
ATOM 1156 C C . LEU A 1 146 ? -8.503 -10.189 -12.677 1.00 98.44 146 LEU A C 1
ATOM 1158 O O . LEU A 1 146 ? -7.546 -10.939 -12.910 1.00 98.44 146 LEU A O 1
ATOM 1162 N N . GLY A 1 147 ? -9.630 -10.632 -12.110 1.00 98.31 147 GLY A N 1
ATOM 1163 C CA . GLY A 1 147 ? -9.840 -12.006 -11.648 1.00 98.31 147 GLY A CA 1
ATOM 1164 C C . GLY A 1 147 ? -9.058 -12.372 -10.380 1.00 98.31 147 GLY A C 1
ATOM 1165 O O . GLY A 1 147 ? -8.870 -13.553 -10.094 1.00 98.31 147 GLY A O 1
ATOM 1166 N N . LEU A 1 148 ? -8.588 -11.383 -9.615 1.00 98.44 148 LEU A N 1
ATOM 1167 C CA . LEU A 1 148 ? -7.850 -11.549 -8.359 1.00 98.44 148 LEU A CA 1
ATOM 1168 C C . LEU A 1 148 ? -8.821 -11.639 -7.168 1.00 98.44 148 LEU A C 1
ATOM 1170 O O . LEU A 1 148 ? -8.793 -10.812 -6.260 1.00 98.44 148 LEU A O 1
ATOM 1174 N N . ASN A 1 149 ? -9.702 -12.643 -7.164 1.00 98.31 149 ASN A N 1
ATOM 1175 C CA . ASN A 1 149 ? -10.814 -12.727 -6.202 1.00 98.31 149 ASN A CA 1
ATOM 1176 C C . ASN A 1 149 ? -10.357 -12.717 -4.732 1.00 98.31 149 ASN A C 1
ATOM 1178 O O . ASN A 1 149 ? -10.937 -12.009 -3.914 1.00 98.31 149 ASN A O 1
ATOM 1182 N N . ASN A 1 150 ? -9.281 -13.440 -4.402 1.00 98.38 150 ASN A N 1
ATOM 1183 C CA . ASN A 1 150 ? -8.728 -13.438 -3.043 1.00 98.38 150 ASN A CA 1
ATOM 1184 C C . ASN A 1 150 ? -8.249 -12.043 -2.625 1.00 98.38 150 ASN A C 1
ATOM 1186 O O . ASN A 1 150 ? -8.448 -11.653 -1.478 1.00 98.38 150 ASN A O 1
ATOM 1190 N N . LEU A 1 151 ? -7.648 -11.293 -3.556 1.00 98.56 151 LEU A N 1
ATOM 1191 C CA . LEU A 1 151 ? -7.191 -9.931 -3.309 1.00 98.56 151 LEU A CA 1
ATOM 1192 C C . LEU A 1 151 ? -8.380 -8.971 -3.109 1.00 98.56 151 LEU A C 1
ATOM 1194 O O . LEU A 1 151 ? -8.364 -8.122 -2.222 1.00 98.56 151 LEU A O 1
ATOM 1198 N N . ALA A 1 152 ? -9.440 -9.134 -3.904 1.00 98.62 152 ALA A N 1
ATOM 1199 C CA . ALA A 1 152 ? -10.666 -8.356 -3.751 1.00 98.62 152 ALA A CA 1
ATOM 1200 C C . ALA A 1 152 ? -11.308 -8.583 -2.371 1.00 98.62 152 ALA A C 1
ATOM 1202 O O . ALA A 1 152 ? -11.648 -7.622 -1.680 1.00 98.62 152 ALA A O 1
ATOM 1203 N N . GLU A 1 153 ? -11.401 -9.843 -1.933 1.00 98.25 153 GLU A N 1
ATOM 1204 C CA . GLU A 1 153 ? -11.922 -10.196 -0.608 1.00 98.25 153 GLU A CA 1
ATOM 1205 C C . GLU A 1 153 ? -11.109 -9.565 0.526 1.00 98.25 153 GLU A C 1
ATOM 1207 O O . GLU A 1 153 ? -11.699 -9.006 1.451 1.00 98.25 153 GLU A O 1
ATOM 1212 N N . VAL A 1 154 ? -9.770 -9.603 0.463 1.00 98.06 154 VAL A N 1
ATOM 1213 C CA . VAL A 1 154 ? -8.954 -8.999 1.531 1.00 98.06 154 VAL A CA 1
ATOM 1214 C C . VAL A 1 154 ? -9.123 -7.485 1.595 1.00 98.06 154 VAL A C 1
ATOM 1216 O O . VAL A 1 154 ? -9.203 -6.955 2.699 1.00 98.06 154 VAL A O 1
ATOM 1219 N N . PHE A 1 155 ? -9.266 -6.781 0.465 1.00 97.81 155 PHE A N 1
ATOM 1220 C CA . PHE A 1 155 ? -9.550 -5.340 0.486 1.00 97.81 155 PHE A CA 1
ATOM 1221 C C . PHE A 1 155 ? -10.925 -5.016 1.069 1.00 97.81 155 PHE A C 1
ATOM 1223 O O . PHE A 1 155 ? -11.051 -4.076 1.857 1.00 97.81 155 PHE A O 1
ATOM 1230 N N . ARG A 1 156 ? -11.944 -5.804 0.716 1.00 97.38 156 ARG A N 1
ATOM 1231 C CA . ARG A 1 156 ? -13.309 -5.644 1.227 1.00 97.38 156 ARG A CA 1
ATOM 1232 C C . ARG A 1 156 ? -13.385 -5.866 2.740 1.00 97.38 156 ARG A C 1
ATOM 1234 O O . ARG A 1 156 ? -14.066 -5.116 3.438 1.00 97.38 156 ARG A O 1
ATOM 1241 N N . ASP A 1 157 ? -12.681 -6.882 3.240 1.00 96.44 157 ASP A N 1
ATOM 1242 C CA . ASP A 1 157 ? -12.841 -7.391 4.609 1.00 96.44 157 ASP A CA 1
ATOM 1243 C C . ASP A 1 157 ? -11.833 -6.811 5.618 1.00 96.44 157 ASP A C 1
ATOM 1245 O O . ASP A 1 157 ? -11.930 -7.098 6.816 1.00 96.44 157 ASP A O 1
ATOM 1249 N N . ALA A 1 158 ? -10.870 -6.002 5.165 1.00 95.50 158 ALA A N 1
ATOM 1250 C CA . ALA A 1 158 ? -9.795 -5.479 6.010 1.00 95.50 158 ALA A CA 1
ATOM 1251 C C . ALA A 1 158 ? -10.252 -4.475 7.074 1.00 95.50 158 ALA A C 1
ATOM 1253 O O . ALA A 1 158 ? -9.658 -4.413 8.152 1.00 95.50 158 ALA A O 1
ATOM 1254 N N . PHE A 1 159 ? -11.293 -3.685 6.790 1.00 95.94 159 PHE A N 1
ATOM 1255 C CA . PHE A 1 159 ? -11.716 -2.591 7.663 1.00 95.94 159 PHE A CA 1
ATOM 1256 C C . PHE A 1 159 ? -13.203 -2.671 8.020 1.00 95.94 159 PHE A C 1
ATOM 1258 O O . PHE A 1 159 ? -14.068 -2.741 7.148 1.00 95.94 159 PHE A O 1
ATOM 1265 N N . ASP A 1 160 ? -13.515 -2.593 9.316 1.00 94.94 160 ASP A N 1
ATOM 1266 C CA . ASP A 1 160 ? -14.879 -2.415 9.800 1.00 94.94 160 ASP A CA 1
ATOM 1267 C C . ASP A 1 160 ? -15.254 -0.933 9.665 1.00 94.94 160 ASP A C 1
ATOM 1269 O O . ASP A 1 160 ? -14.676 -0.038 10.293 1.00 94.94 160 ASP A O 1
ATOM 1273 N N . ASN A 1 161 ? -16.226 -0.674 8.792 1.00 92.19 161 ASN A N 1
ATOM 1274 C CA . ASN A 1 161 ? -16.671 0.672 8.459 1.00 92.19 161 ASN A CA 1
ATOM 1275 C C . ASN A 1 161 ? -17.217 1.444 9.666 1.00 92.19 161 ASN A C 1
ATOM 1277 O O . ASN A 1 161 ? -17.033 2.662 9.727 1.00 92.19 161 ASN A O 1
ATOM 1281 N N . ASP A 1 162 ? -17.903 0.771 10.590 1.00 92.19 162 ASP A N 1
ATOM 1282 C CA . ASP A 1 162 ? -18.515 1.419 11.748 1.00 92.19 162 ASP A CA 1
ATOM 1283 C C . ASP A 1 162 ? -17.439 1.803 12.759 1.00 92.19 162 ASP A C 1
ATOM 1285 O O . ASP A 1 162 ? -17.404 2.953 13.199 1.00 92.19 162 ASP A O 1
ATOM 1289 N N . LEU A 1 163 ? -16.501 0.894 13.046 1.00 94.56 163 LEU A N 1
ATOM 1290 C CA . LEU A 1 163 ? -15.360 1.183 13.912 1.00 94.56 163 LEU A CA 1
ATOM 1291 C C . LEU A 1 163 ? -14.507 2.327 13.354 1.00 94.56 163 LEU A C 1
ATOM 1293 O O . LEU A 1 163 ? -14.214 3.276 14.080 1.00 94.56 163 LEU A O 1
ATOM 1297 N N . ARG A 1 164 ? -14.147 2.284 12.064 1.00 94.44 164 ARG A N 1
ATOM 1298 C CA . ARG A 1 164 ? -13.351 3.341 11.417 1.00 94.44 164 ARG A CA 1
ATOM 1299 C C . ARG A 1 164 ? -14.027 4.709 11.537 1.00 94.44 164 ARG A C 1
ATOM 1301 O O . ARG A 1 164 ? -13.384 5.667 11.960 1.00 94.44 164 ARG A O 1
ATOM 1308 N N . ASN A 1 165 ? -15.313 4.808 11.179 1.00 92.19 165 ASN A N 1
ATOM 1309 C CA . ASN A 1 165 ? -16.049 6.076 11.254 1.00 92.19 165 ASN A CA 1
ATOM 1310 C C . ASN A 1 165 ? -16.174 6.557 12.708 1.00 92.19 165 ASN A C 1
ATOM 1312 O O . ASN A 1 165 ? -15.995 7.745 12.971 1.00 92.19 165 ASN A O 1
ATOM 1316 N N . ALA A 1 166 ? -16.432 5.644 13.649 1.00 93.12 166 ALA A N 1
ATOM 1317 C CA . ALA A 1 166 ? -16.520 5.978 15.063 1.00 93.12 166 ALA A CA 1
ATOM 1318 C C . ALA A 1 166 ? -15.192 6.536 15.593 1.00 93.12 166 ALA A C 1
ATOM 1320 O O . ALA A 1 166 ? -15.194 7.558 16.271 1.00 93.12 166 ALA A O 1
ATOM 1321 N N . ILE A 1 167 ? -14.050 5.939 15.236 1.00 94.81 167 ILE A N 1
ATOM 1322 C CA . ILE A 1 167 ? -12.729 6.466 15.614 1.00 94.81 167 ILE A CA 1
ATOM 1323 C C . ILE A 1 167 ? -12.492 7.840 14.971 1.00 94.81 167 ILE A C 1
ATOM 1325 O O . ILE A 1 167 ? -12.129 8.780 15.677 1.00 94.81 167 ILE A O 1
ATOM 1329 N N . ALA A 1 168 ? -12.742 7.978 13.664 1.00 93.19 168 ALA A N 1
ATOM 1330 C CA . ALA A 1 168 ? -12.507 9.218 12.917 1.00 93.19 168 ALA A CA 1
ATOM 1331 C C . ALA A 1 168 ? -13.292 10.421 13.469 1.00 93.19 168 ALA A C 1
ATOM 1333 O O . ALA A 1 168 ? -12.815 11.553 13.407 1.00 93.19 168 ALA A O 1
ATOM 1334 N N . HIS A 1 169 ? -14.476 10.178 14.032 1.00 92.38 169 HIS A N 1
ATOM 1335 C CA . HIS A 1 169 ? -15.333 11.215 14.610 1.00 92.38 169 HIS A CA 1
ATOM 1336 C C . HIS A 1 169 ? -15.327 11.247 16.142 1.00 92.38 169 HIS A C 1
ATOM 1338 O O . HIS A 1 169 ? -15.980 12.099 16.734 1.00 92.38 169 HIS A O 1
ATOM 1344 N N . SER A 1 170 ? -14.553 10.373 16.795 1.00 92.62 170 SER A N 1
ATOM 1345 C CA . SER A 1 170 ? -14.605 10.169 18.252 1.00 92.62 170 SER A CA 1
ATOM 1346 C C . SER A 1 170 ? -16.005 9.797 18.778 1.00 92.62 170 SER A C 1
ATOM 1348 O O . SER A 1 170 ? -16.333 10.062 19.932 1.00 92.62 170 SER A O 1
ATOM 1350 N N . ASP A 1 171 ? -16.805 9.122 17.951 1.00 92.00 171 ASP A N 1
ATOM 1351 C CA . ASP A 1 171 ? -18.168 8.656 18.236 1.00 92.00 171 ASP A CA 1
ATOM 1352 C C . ASP A 1 171 ? -18.172 7.235 18.837 1.00 92.00 171 ASP A C 1
ATOM 1354 O O . ASP A 1 171 ? -18.895 6.335 18.393 1.00 92.00 171 ASP A O 1
ATOM 1358 N N . TYR A 1 172 ? -17.332 7.010 19.853 1.00 93.44 172 TYR A N 1
ATOM 1359 C CA . TYR A 1 172 ? -17.233 5.727 20.550 1.00 93.44 172 TYR A CA 1
ATOM 1360 C C . TYR A 1 172 ? -17.060 5.876 22.064 1.00 93.44 172 TYR A C 1
ATOM 1362 O O . TYR A 1 172 ? -16.543 6.873 22.567 1.00 93.44 172 TYR A O 1
ATOM 1370 N N . VAL A 1 173 ? -17.442 4.832 22.801 1.00 92.88 173 VAL A N 1
ATOM 1371 C CA . VAL A 1 173 ? -17.200 4.706 24.244 1.00 92.88 173 VAL A CA 1
ATOM 1372 C C . VAL A 1 173 ? -16.510 3.377 24.524 1.00 92.88 173 VAL A C 1
ATOM 1374 O O . VAL A 1 173 ? -16.975 2.320 24.104 1.00 92.88 173 VAL A O 1
ATOM 1377 N N . VAL A 1 174 ? -15.400 3.423 25.260 1.00 93.00 174 VAL A N 1
ATOM 1378 C CA . VAL A 1 174 ? -14.677 2.222 25.699 1.00 93.00 174 VAL A CA 1
ATOM 1379 C C . VAL A 1 174 ? -15.236 1.766 27.043 1.00 93.00 174 VAL A C 1
ATOM 1381 O O . VAL A 1 174 ? -15.094 2.469 28.044 1.00 93.00 174 VAL A O 1
ATOM 1384 N N . SER A 1 175 ? -15.834 0.578 27.071 1.00 92.50 175 SER A N 1
ATOM 1385 C CA . SER A 1 175 ? -16.204 -0.126 28.298 1.00 92.50 175 SER A CA 1
ATOM 1386 C C . SER A 1 175 ? -15.021 -0.971 28.776 1.00 92.50 175 SER A C 1
ATOM 1388 O O . SER A 1 175 ? -14.526 -1.790 28.000 1.00 92.50 175 SER A O 1
ATOM 1390 N N . PRO A 1 176 ? -14.553 -0.823 30.031 1.00 87.81 176 PRO A N 1
ATOM 1391 C CA . PRO A 1 176 ? -13.390 -1.559 30.534 1.00 87.81 176 PRO A CA 1
ATOM 1392 C C . PRO A 1 176 ? -13.519 -3.086 30.482 1.00 87.81 176 PRO A C 1
ATOM 1394 O O . PRO A 1 176 ? -12.503 -3.772 30.454 1.00 87.81 176 PRO A O 1
ATOM 1397 N N . SER A 1 177 ? -14.744 -3.616 30.495 1.00 89.94 177 SER A N 1
ATOM 1398 C CA . SER A 1 177 ? -15.011 -5.056 30.587 1.00 89.94 177 SER A CA 1
ATOM 1399 C C . SER A 1 177 ? -15.661 -5.658 29.346 1.00 89.94 177 SER A C 1
ATOM 1401 O O . SER A 1 177 ? -15.572 -6.865 29.151 1.00 89.94 177 SER A O 1
ATOM 1403 N N . GLU A 1 178 ? -16.336 -4.855 28.523 1.00 92.38 178 GLU A N 1
ATOM 1404 C CA . GLU A 1 178 ? -17.167 -5.390 27.436 1.00 92.38 178 GLU A CA 1
ATOM 1405 C C . GLU A 1 178 ? -16.541 -5.203 26.056 1.00 92.38 178 GLU A C 1
ATOM 1407 O O . GLU A 1 178 ? -16.648 -6.096 25.215 1.00 92.38 178 GLU A O 1
ATOM 1412 N N . GLY A 1 179 ? -15.894 -4.059 25.818 1.00 93.50 179 GLY A N 1
ATOM 1413 C CA . GLY A 1 179 ? -15.380 -3.680 24.506 1.00 93.50 179 GLY A CA 1
ATOM 1414 C C . GLY A 1 179 ? -15.691 -2.228 24.157 1.00 93.50 179 GLY A C 1
ATOM 1415 O O . GLY A 1 179 ? -15.609 -1.336 25.003 1.00 93.50 179 GLY A O 1
ATOM 1416 N N . VAL A 1 180 ? -16.032 -1.982 22.895 1.00 94.56 180 VAL A N 1
ATOM 1417 C CA . VAL A 1 180 ? -16.229 -0.637 22.346 1.00 94.56 180 VAL A CA 1
ATOM 1418 C C . VAL A 1 180 ? -17.652 -0.490 21.849 1.00 94.56 180 VAL A C 1
ATOM 1420 O O . VAL A 1 180 ? -18.093 -1.214 20.960 1.00 94.56 180 VAL A O 1
ATOM 1423 N N . TYR A 1 181 ? -18.356 0.485 22.402 1.00 93.94 181 TYR A N 1
ATOM 1424 C CA . TYR A 1 181 ? -19.627 0.934 21.868 1.00 93.94 181 TYR A CA 1
ATOM 1425 C C . TYR A 1 181 ? -19.352 1.922 20.743 1.00 93.94 181 TYR A C 1
ATOM 1427 O O . TYR A 1 181 ? -18.751 2.969 20.981 1.00 93.94 181 TYR A O 1
ATOM 1435 N N . VAL A 1 182 ? -19.789 1.590 19.533 1.00 93.19 182 VAL A N 1
ATOM 1436 C CA . VAL A 1 182 ? -19.726 2.473 18.366 1.00 93.19 182 VAL A CA 1
ATOM 1437 C C . VAL A 1 182 ? -21.132 2.920 17.997 1.00 93.19 182 VAL A C 1
ATOM 1439 O O . VAL A 1 182 ? -22.087 2.134 18.046 1.00 93.19 182 VAL A O 1
ATOM 1442 N N . ARG A 1 183 ? -21.279 4.193 17.629 1.00 83.88 183 ARG A N 1
ATOM 1443 C CA . ARG A 1 183 ? -22.521 4.682 17.031 1.00 83.88 183 ARG A CA 1
ATOM 1444 C C . ARG A 1 183 ? -22.531 4.283 15.556 1.00 83.88 183 ARG A C 1
ATOM 1446 O O . ARG A 1 183 ? -21.745 4.803 14.769 1.00 83.88 183 ARG A O 1
ATOM 1453 N N . GLY A 1 184 ? -23.394 3.342 15.185 1.00 67.88 184 GLY A N 1
ATOM 1454 C CA . GLY A 1 184 ? -23.564 2.944 13.791 1.00 67.88 184 GLY A CA 1
ATOM 1455 C C . GLY A 1 184 ? -24.225 4.040 12.953 1.00 67.88 184 GLY A C 1
ATOM 1456 O O . GLY A 1 184 ? -24.809 5.001 13.471 1.00 67.88 184 GLY A O 1
ATOM 1457 N N . ARG A 1 185 ? -24.185 3.875 11.627 1.00 62.19 185 ARG A N 1
ATOM 1458 C CA . ARG A 1 185 ? -25.015 4.683 10.722 1.00 62.19 185 ARG A CA 1
ATOM 1459 C C . ARG A 1 185 ? -26.491 4.409 11.042 1.00 62.19 185 ARG A C 1
ATOM 1461 O O . ARG A 1 185 ? -26.888 3.253 11.132 1.00 62.19 185 ARG A O 1
ATOM 1468 N N . HIS A 1 186 ? -27.292 5.465 11.196 1.00 60.38 186 HIS A N 1
ATOM 1469 C CA . HIS A 1 186 ? -28.723 5.406 11.556 1.00 60.38 186 HIS A CA 1
ATOM 1470 C C . HIS A 1 186 ? -29.051 5.061 13.026 1.00 60.38 186 HIS A C 1
ATOM 1472 O O . HIS A 1 186 ? -30.079 4.451 13.292 1.00 60.38 186 HIS A O 1
ATOM 1478 N N . ASP A 1 187 ? -28.220 5.482 13.988 1.00 62.56 187 ASP A N 1
ATOM 1479 C CA . ASP A 1 187 ? -28.498 5.383 15.440 1.00 62.56 187 ASP A CA 1
ATOM 1480 C C . ASP A 1 187 ? -28.612 3.960 16.016 1.00 62.56 187 ASP A C 1
ATOM 1482 O O . ASP A 1 187 ? -29.045 3.765 17.152 1.00 62.56 187 ASP A O 1
ATOM 1486 N N . HIS A 1 188 ? -28.132 2.950 15.293 1.00 71.12 188 HIS A N 1
ATOM 1487 C CA . HIS A 1 188 ? -27.942 1.619 15.859 1.00 71.12 188 HIS A CA 1
ATOM 1488 C C . HIS A 1 188 ? -26.588 1.548 16.569 1.00 71.12 188 HIS A C 1
ATOM 1490 O O . HIS A 1 188 ? -25.535 1.492 15.937 1.00 71.12 188 HIS A O 1
ATOM 1496 N N . SER A 1 189 ? -26.599 1.575 17.901 1.00 83.81 189 SER A N 1
ATOM 1497 C CA . SER A 1 189 ? -25.397 1.323 18.698 1.00 83.81 189 SER A CA 1
ATOM 1498 C C . SER A 1 189 ? -24.965 -0.137 18.554 1.00 83.81 189 SER A C 1
ATOM 1500 O O . SER A 1 189 ? -25.768 -1.039 18.805 1.00 83.81 189 SER A O 1
ATOM 1502 N N . ARG A 1 190 ? -23.698 -0.375 18.210 1.00 92.62 190 ARG A N 1
ATOM 1503 C CA . ARG A 1 190 ? -23.089 -1.712 18.181 1.00 92.62 190 ARG A CA 1
ATOM 1504 C C . ARG A 1 190 ? -22.035 -1.806 19.278 1.00 92.62 190 ARG A C 1
ATOM 1506 O O . ARG A 1 190 ? -21.197 -0.920 19.410 1.00 92.62 190 ARG A O 1
ATOM 1513 N N . LEU A 1 191 ? -22.072 -2.887 20.051 1.00 94.50 191 LEU A N 1
ATOM 1514 C CA . LEU A 1 191 ? -20.979 -3.264 20.942 1.00 94.50 191 LEU A CA 1
ATOM 1515 C C . LEU A 1 191 ? -20.040 -4.198 20.177 1.00 94.50 191 LEU A C 1
ATOM 1517 O O . LEU A 1 191 ? -20.438 -5.307 19.827 1.00 94.50 191 LEU A O 1
ATOM 1521 N N . ILE A 1 192 ? -18.808 -3.757 19.947 1.00 95.50 192 ILE A N 1
ATOM 1522 C CA . ILE A 1 192 ? -17.720 -4.586 19.426 1.00 95.50 192 ILE A CA 1
ATOM 1523 C C . ILE A 1 192 ? -16.969 -5.138 20.631 1.00 95.50 192 ILE A C 1
ATOM 1525 O O . ILE A 1 192 ? -16.354 -4.379 21.386 1.00 95.50 192 ILE A O 1
ATOM 1529 N N . ARG A 1 193 ? -17.043 -6.451 20.849 1.00 95.81 193 ARG A N 1
ATOM 1530 C CA . ARG A 1 193 ? -16.402 -7.078 22.016 1.00 95.81 193 ARG A CA 1
ATOM 1531 C C . ARG A 1 193 ? -14.888 -7.121 21.846 1.00 95.81 193 ARG A C 1
ATOM 1533 O O . ARG A 1 193 ? -14.411 -7.200 20.723 1.00 95.81 193 ARG A O 1
ATOM 1540 N N . PHE A 1 194 ? -14.124 -7.142 22.938 1.00 94.06 194 PHE A N 1
ATOM 1541 C CA . PHE A 1 194 ? -12.654 -7.129 22.851 1.00 94.06 194 PHE A CA 1
ATOM 1542 C C . PHE A 1 194 ? -12.035 -8.199 21.929 1.00 94.06 194 PHE A C 1
ATOM 1544 O O . PHE A 1 194 ? -11.180 -7.815 21.140 1.00 94.06 194 PHE A O 1
ATOM 1551 N N . PRO A 1 195 ? -12.467 -9.478 21.930 1.00 93.50 195 PRO A N 1
ATOM 1552 C CA . PRO A 1 195 ? -11.911 -10.467 20.998 1.00 93.50 195 PRO A CA 1
ATOM 1553 C C . PRO A 1 195 ? -12.188 -10.139 19.523 1.00 93.50 195 PRO A C 1
ATOM 1555 O O . PRO A 1 195 ? -11.355 -10.359 18.651 1.00 93.50 195 PRO A O 1
ATOM 1558 N N . GLU A 1 196 ? -13.367 -9.587 19.237 1.00 94.62 196 GLU A N 1
ATOM 1559 C CA . GLU A 1 196 ? -13.743 -9.152 17.891 1.00 94.62 196 GLU A CA 1
ATOM 1560 C C . GLU A 1 196 ? -12.968 -7.894 17.482 1.00 94.62 196 GLU A C 1
ATOM 1562 O O . GLU A 1 196 ? -12.478 -7.804 16.361 1.00 94.62 196 GLU A O 1
ATOM 1567 N N . LEU A 1 197 ? -12.828 -6.941 18.406 1.00 95.31 197 LEU A N 1
ATOM 1568 C CA . LEU A 1 197 ? -12.069 -5.712 18.213 1.00 95.31 197 LEU A CA 1
ATOM 1569 C C . LEU A 1 197 ? -10.606 -6.007 17.886 1.00 95.31 197 LEU A C 1
ATOM 1571 O O . LEU A 1 197 ? -10.072 -5.419 16.952 1.00 95.31 197 LEU A O 1
ATOM 1575 N N . ASP A 1 198 ? -9.990 -6.917 18.639 1.00 93.31 198 ASP A N 1
ATOM 1576 C CA . ASP A 1 198 ? -8.616 -7.367 18.428 1.00 93.31 198 ASP A CA 1
ATOM 1577 C C . ASP A 1 198 ? -8.453 -7.940 17.015 1.00 93.31 198 ASP A C 1
ATOM 1579 O O . ASP A 1 198 ? -7.640 -7.450 16.238 1.00 93.31 198 ASP A O 1
ATOM 1583 N N . SER A 1 199 ? -9.350 -8.848 16.614 1.00 94.31 199 SER A N 1
ATOM 1584 C CA . SER A 1 199 ? -9.364 -9.410 15.259 1.00 94.31 199 SER A CA 1
ATOM 1585 C C . SER A 1 199 ? -9.577 -8.358 14.160 1.00 94.31 199 SER A C 1
ATOM 1587 O O . SER A 1 199 ? -8.971 -8.445 13.093 1.00 94.31 199 SER A O 1
ATOM 1589 N N . ILE A 1 200 ? -10.444 -7.360 14.362 1.00 95.81 200 ILE A N 1
ATOM 1590 C CA . ILE A 1 200 ? -10.648 -6.271 13.388 1.00 95.81 200 ILE A CA 1
ATOM 1591 C C . ILE A 1 200 ? -9.380 -5.421 13.262 1.00 95.81 200 ILE A C 1
ATOM 1593 O O . ILE A 1 200 ? -8.940 -5.129 12.148 1.00 95.81 200 ILE A O 1
ATOM 1597 N N . VAL A 1 201 ? -8.794 -5.025 14.393 1.00 95.62 201 VAL A N 1
ATOM 1598 C CA . VAL A 1 201 ? -7.610 -4.162 14.433 1.00 95.62 201 VAL A CA 1
ATOM 1599 C C . VAL A 1 201 ? -6.402 -4.877 13.835 1.00 95.62 201 VAL A C 1
ATOM 1601 O O . VAL A 1 201 ? -5.731 -4.306 12.974 1.00 95.62 201 VAL A O 1
ATOM 1604 N N . HIS A 1 202 ? -6.160 -6.133 14.216 1.00 94.44 202 HIS A N 1
ATOM 1605 C CA . HIS A 1 202 ? -5.066 -6.920 13.662 1.00 94.44 202 HIS A CA 1
ATOM 1606 C C . HIS A 1 202 ? -5.236 -7.207 12.173 1.00 94.44 202 HIS A C 1
ATOM 1608 O O . HIS A 1 202 ? -4.251 -7.137 11.452 1.00 94.44 202 HIS A O 1
ATOM 1614 N N . ARG A 1 203 ? -6.453 -7.450 11.665 1.00 95.31 203 ARG A N 1
ATOM 1615 C CA . ARG A 1 203 ? -6.660 -7.582 10.211 1.00 95.31 203 ARG A CA 1
ATOM 1616 C C . ARG A 1 203 ? -6.311 -6.297 9.462 1.00 95.31 203 ARG A C 1
ATOM 1618 O O . ARG A 1 203 ? -5.586 -6.355 8.472 1.00 95.31 203 ARG A O 1
ATOM 1625 N N . GLY A 1 204 ? -6.783 -5.144 9.940 1.00 94.94 204 GLY A N 1
ATOM 1626 C CA . GLY A 1 204 ? -6.535 -3.858 9.279 1.00 94.94 204 GLY A CA 1
ATOM 1627 C C . GLY A 1 204 ? -5.063 -3.433 9.299 1.00 94.94 204 GLY A C 1
ATOM 1628 O O . GLY A 1 204 ? -4.546 -2.946 8.295 1.00 94.94 204 GLY A O 1
ATOM 1629 N N . ILE A 1 205 ? -4.369 -3.630 10.425 1.00 95.25 205 ILE A N 1
ATOM 1630 C CA . ILE A 1 205 ? -2.928 -3.343 10.542 1.00 95.25 205 ILE A CA 1
ATOM 1631 C C . ILE A 1 205 ? -2.105 -4.419 9.816 1.00 95.25 205 ILE A C 1
ATOM 1633 O O . ILE A 1 205 ? -1.191 -4.104 9.056 1.00 95.25 205 ILE A O 1
ATOM 1637 N N . GLY A 1 206 ? -2.460 -5.688 10.003 1.00 95.06 206 GLY A N 1
ATOM 1638 C CA . GLY A 1 206 ? -1.813 -6.853 9.405 1.00 95.06 206 GLY A CA 1
ATOM 1639 C C . GLY A 1 206 ? -1.846 -6.849 7.880 1.00 95.06 206 GLY A C 1
ATOM 1640 O O . GLY A 1 206 ? -0.840 -7.169 7.259 1.00 95.06 206 GLY A O 1
ATOM 1641 N N . LEU A 1 207 ? -2.936 -6.390 7.252 1.00 95.62 207 LEU A N 1
ATOM 1642 C CA . LEU A 1 207 ? -2.976 -6.235 5.794 1.00 95.62 207 LEU A CA 1
ATOM 1643 C C . LEU A 1 207 ? -1.846 -5.323 5.287 1.00 95.62 207 LEU A C 1
ATOM 1645 O O . LEU A 1 207 ? -1.224 -5.611 4.264 1.00 95.62 207 LEU A O 1
ATOM 1649 N N . LEU A 1 208 ? -1.570 -4.229 6.002 1.00 92.75 208 LEU A N 1
ATOM 1650 C CA . LEU A 1 208 ? -0.493 -3.315 5.637 1.00 92.75 208 LEU A CA 1
ATOM 1651 C C . LEU A 1 208 ? 0.891 -3.936 5.868 1.00 92.75 208 LEU A C 1
ATOM 1653 O O . LEU A 1 208 ? 1.787 -3.716 5.052 1.00 92.75 208 LEU A O 1
ATOM 1657 N N . TYR A 1 209 ? 1.067 -4.736 6.925 1.00 93.75 209 TYR A N 1
ATOM 1658 C CA . TYR A 1 209 ? 2.289 -5.528 7.100 1.00 93.75 209 TYR A CA 1
ATOM 1659 C C . TYR A 1 209 ? 2.540 -6.444 5.908 1.00 93.75 209 TYR A C 1
ATOM 1661 O O . TYR A 1 209 ? 3.646 -6.444 5.375 1.00 93.75 209 TYR A O 1
ATOM 1669 N N . GLU A 1 210 ? 1.525 -7.189 5.470 1.00 96.56 210 GLU A N 1
ATOM 1670 C CA . GLU A 1 210 ? 1.679 -8.124 4.354 1.00 96.56 210 GLU A CA 1
ATOM 1671 C C . GLU A 1 210 ? 1.976 -7.392 3.039 1.00 96.56 210 GLU A C 1
ATOM 1673 O O . GLU A 1 210 ? 2.885 -7.792 2.315 1.00 96.56 210 GLU A O 1
ATOM 1678 N N . LEU A 1 211 ? 1.319 -6.255 2.769 1.00 95.12 211 LEU A N 1
ATOM 1679 C CA . LEU A 1 211 ? 1.658 -5.411 1.616 1.00 95.12 211 LEU A CA 1
ATOM 1680 C C . LEU A 1 211 ? 3.112 -4.918 1.678 1.00 95.12 211 LEU A C 1
ATOM 1682 O O . LEU A 1 211 ? 3.830 -4.948 0.678 1.00 95.12 211 LEU A O 1
ATOM 1686 N N . ARG A 1 212 ? 3.555 -4.446 2.849 1.00 91.12 212 ARG A N 1
ATOM 1687 C CA . ARG A 1 212 ? 4.922 -3.949 3.045 1.00 91.12 212 ARG A CA 1
ATOM 1688 C C . ARG A 1 212 ? 5.948 -5.065 2.873 1.00 91.12 212 ARG A C 1
ATOM 1690 O O . ARG A 1 212 ? 6.976 -4.824 2.249 1.00 91.12 212 ARG A O 1
ATOM 1697 N N . ASN A 1 213 ? 5.680 -6.252 3.407 1.00 93.56 213 ASN A N 1
ATOM 1698 C CA . ASN A 1 213 ? 6.564 -7.405 3.273 1.00 93.56 213 ASN A CA 1
ATOM 1699 C C . ASN A 1 213 ? 6.683 -7.823 1.805 1.00 93.56 213 ASN A C 1
ATOM 1701 O O . ASN A 1 213 ? 7.800 -7.898 1.306 1.00 93.56 213 ASN A O 1
ATOM 1705 N N . ALA A 1 214 ? 5.560 -7.955 1.090 1.00 95.38 214 ALA A N 1
ATOM 1706 C CA . ALA A 1 214 ? 5.561 -8.261 -0.341 1.00 95.38 214 ALA A CA 1
ATOM 1707 C C . ALA A 1 214 ? 6.347 -7.214 -1.152 1.00 95.38 214 ALA A C 1
ATOM 1709 O O . ALA A 1 214 ? 7.157 -7.561 -2.014 1.00 95.38 214 ALA A O 1
ATOM 1710 N N . ALA A 1 215 ? 6.173 -5.924 -0.835 1.00 92.81 215 ALA A N 1
ATOM 1711 C CA . ALA A 1 215 ? 6.968 -4.855 -1.430 1.00 92.81 215 ALA A CA 1
ATOM 1712 C C . ALA A 1 215 ? 8.456 -5.033 -1.147 1.00 92.81 215 ALA A C 1
ATOM 1714 O O . ALA A 1 215 ? 9.222 -5.132 -2.100 1.00 92.81 215 ALA A O 1
ATOM 1715 N N . MET A 1 216 ? 8.863 -5.126 0.120 1.00 91.06 216 MET A N 1
ATOM 1716 C CA . MET A 1 216 ? 10.266 -5.278 0.516 1.00 91.06 216 MET A CA 1
ATOM 1717 C C . MET A 1 216 ? 10.921 -6.523 -0.087 1.00 91.06 216 MET A C 1
ATOM 1719 O O . MET A 1 216 ? 12.049 -6.441 -0.566 1.00 91.06 216 MET A O 1
ATOM 1723 N N . ASP A 1 217 ? 10.225 -7.657 -0.108 1.00 94.50 217 ASP A N 1
ATOM 1724 C CA . ASP A 1 217 ? 10.739 -8.891 -0.696 1.00 94.50 217 ASP A CA 1
ATOM 1725 C C . ASP A 1 217 ? 10.917 -8.757 -2.210 1.00 94.50 217 ASP A C 1
ATOM 1727 O O . ASP A 1 217 ? 11.935 -9.197 -2.747 1.00 94.50 217 ASP A O 1
ATOM 1731 N N . ALA A 1 218 ? 10.016 -8.049 -2.897 1.00 94.69 218 ALA A N 1
ATOM 1732 C CA . ALA A 1 218 ? 10.234 -7.683 -4.290 1.00 94.69 218 ALA A CA 1
ATOM 1733 C C . ALA A 1 218 ? 11.448 -6.752 -4.456 1.00 94.69 218 ALA A C 1
ATOM 1735 O O . ALA A 1 218 ? 12.257 -6.986 -5.355 1.00 94.69 218 ALA A O 1
ATOM 1736 N N . GLN A 1 219 ? 11.631 -5.746 -3.588 1.00 92.88 219 GLN A N 1
ATOM 1737 C CA . GLN A 1 219 ? 12.789 -4.835 -3.647 1.00 92.88 219 GLN A CA 1
ATOM 1738 C C . GLN A 1 219 ? 14.121 -5.569 -3.509 1.00 92.88 219 GLN A C 1
ATOM 1740 O O . GLN A 1 219 ? 15.046 -5.304 -4.278 1.00 92.88 219 GLN A O 1
ATOM 1745 N N . ARG A 1 220 ? 14.196 -6.543 -2.595 1.00 94.62 220 ARG A N 1
ATOM 1746 C CA . ARG A 1 220 ? 15.400 -7.354 -2.352 1.00 94.62 220 ARG A CA 1
ATOM 1747 C C . ARG A 1 220 ? 15.909 -8.060 -3.605 1.00 94.62 220 ARG A C 1
ATOM 1749 O O . ARG A 1 220 ? 17.112 -8.241 -3.769 1.00 94.62 220 ARG A O 1
ATOM 1756 N N . THR A 1 221 ? 15.018 -8.409 -4.537 1.00 95.38 221 THR A N 1
ATOM 1757 C CA . THR A 1 221 ? 15.420 -9.042 -5.807 1.00 95.38 221 THR A CA 1
ATOM 1758 C C . THR A 1 221 ? 16.234 -8.125 -6.729 1.00 95.38 221 THR A C 1
ATOM 1760 O O . THR A 1 221 ? 16.852 -8.616 -7.671 1.00 95.38 221 THR A O 1
ATOM 1763 N N . TYR A 1 222 ? 16.292 -6.823 -6.430 1.00 94.94 222 TYR A N 1
ATOM 1764 C CA . TYR A 1 222 ? 17.035 -5.807 -7.178 1.00 94.94 222 TYR A CA 1
ATOM 1765 C C . TYR A 1 222 ? 18.214 -5.213 -6.386 1.00 94.94 222 TYR A C 1
ATOM 1767 O O . TYR A 1 222 ? 18.769 -4.196 -6.796 1.00 94.94 222 TYR A O 1
ATOM 1775 N N . GLU A 1 223 ? 18.638 -5.829 -5.274 1.00 93.75 223 GLU A N 1
ATOM 1776 C CA . GLU A 1 223 ? 19.868 -5.434 -4.552 1.00 93.75 223 GLU A CA 1
ATOM 1777 C C . GLU A 1 223 ? 21.134 -5.631 -5.398 1.00 93.75 223 GLU A C 1
ATOM 1779 O O . GLU A 1 223 ? 22.176 -5.033 -5.146 1.00 93.75 223 GLU A O 1
ATOM 1784 N N . THR A 1 224 ? 21.054 -6.465 -6.434 1.00 93.75 224 THR A N 1
ATOM 1785 C CA . THR A 1 224 ? 22.045 -6.500 -7.510 1.00 93.75 224 THR A CA 1
ATOM 1786 C C . THR A 1 224 ? 21.462 -5.780 -8.724 1.00 93.75 224 THR A C 1
ATOM 1788 O O . THR A 1 224 ? 20.352 -6.133 -9.129 1.00 93.75 224 THR A O 1
ATOM 1791 N N . PRO A 1 225 ? 22.179 -4.806 -9.326 1.00 95.12 225 PRO A N 1
ATOM 1792 C CA . PRO A 1 225 ? 21.699 -4.121 -10.517 1.00 95.12 225 PRO A CA 1
ATOM 1793 C C . PRO A 1 225 ? 21.271 -5.103 -11.608 1.00 95.12 225 PRO A C 1
ATOM 1795 O O . PRO A 1 225 ? 22.031 -5.997 -11.983 1.00 95.12 225 PRO A O 1
ATOM 1798 N N . LYS A 1 226 ? 20.059 -4.915 -12.126 1.00 96.25 226 LYS A N 1
ATOM 1799 C CA . LYS A 1 226 ? 19.470 -5.740 -13.182 1.00 96.25 226 LYS A CA 1
ATOM 1800 C C . LYS A 1 226 ? 19.076 -4.864 -14.361 1.00 96.25 226 LYS A C 1
ATOM 1802 O O . LYS A 1 226 ? 18.417 -3.847 -14.170 1.00 96.25 226 LYS A O 1
ATO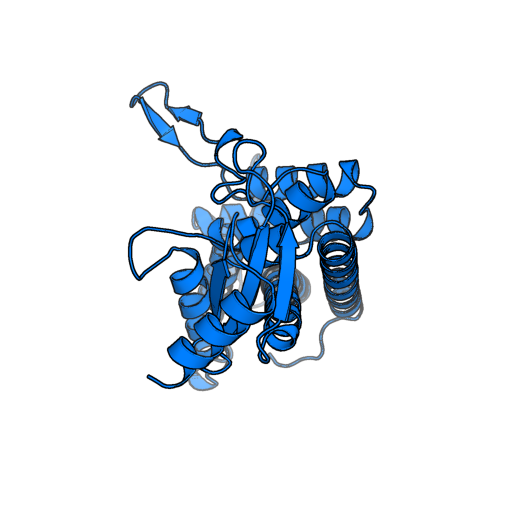M 1807 N N . ALA A 1 227 ? 19.447 -5.262 -15.573 1.00 97.62 227 ALA A N 1
ATOM 1808 C CA . ALA A 1 227 ? 19.004 -4.588 -16.784 1.00 97.62 227 ALA A CA 1
ATOM 1809 C C . ALA A 1 227 ? 17.681 -5.179 -17.289 1.00 97.62 227 ALA A C 1
ATOM 1811 O O . ALA A 1 227 ? 17.508 -6.397 -17.334 1.00 97.62 227 ALA A O 1
ATOM 1812 N N . VAL A 1 228 ? 16.759 -4.311 -17.689 1.00 97.69 228 VAL A N 1
ATOM 1813 C CA . VAL A 1 228 ? 15.479 -4.662 -18.309 1.00 97.69 228 VAL A CA 1
ATOM 1814 C C . VAL A 1 228 ? 15.257 -3.797 -19.546 1.00 97.69 228 VAL A C 1
ATOM 1816 O O . VAL A 1 228 ? 15.674 -2.639 -19.585 1.00 97.69 228 VAL A O 1
ATOM 1819 N N . PHE A 1 229 ? 14.602 -4.349 -20.563 1.00 97.88 229 PHE A N 1
ATOM 1820 C CA . PHE A 1 229 ? 14.230 -3.612 -21.768 1.00 97.88 229 PHE A CA 1
ATOM 1821 C C . PHE A 1 229 ? 12.743 -3.257 -21.717 1.00 97.88 229 PHE A C 1
ATOM 1823 O O . PHE A 1 229 ? 11.910 -4.141 -21.525 1.00 97.88 229 PHE A O 1
ATOM 1830 N N . GLY A 1 230 ? 12.395 -1.984 -21.894 1.00 96.81 230 GLY A N 1
ATOM 1831 C CA . GLY A 1 230 ? 11.005 -1.537 -21.805 1.00 96.81 230 GLY A CA 1
ATOM 1832 C C . GLY A 1 230 ? 10.839 -0.038 -22.016 1.00 96.81 230 GLY A C 1
ATOM 1833 O O . GLY A 1 230 ? 11.764 0.642 -22.453 1.00 96.81 230 GLY A O 1
ATOM 1834 N N . THR A 1 231 ? 9.646 0.470 -21.718 1.00 96.12 231 THR A N 1
ATOM 1835 C CA . THR A 1 231 ? 9.346 1.906 -21.697 1.00 96.12 231 THR A CA 1
ATOM 1836 C C . THR A 1 231 ? 8.494 2.251 -20.479 1.00 96.12 231 THR A C 1
ATOM 1838 O O . THR A 1 231 ? 7.793 1.401 -19.933 1.00 96.12 231 THR A O 1
ATOM 1841 N N . THR A 1 232 ? 8.564 3.501 -20.029 1.00 92.19 232 THR A N 1
ATOM 1842 C CA . THR A 1 232 ? 7.787 3.994 -18.882 1.00 92.19 232 THR A CA 1
ATOM 1843 C C . THR A 1 232 ? 6.443 4.588 -19.297 1.00 92.19 232 THR A C 1
ATOM 1845 O O . THR A 1 232 ? 5.606 4.863 -18.441 1.00 92.19 232 THR A O 1
ATOM 1848 N N . ASN A 1 233 ? 6.237 4.829 -20.595 1.00 92.81 233 ASN A N 1
ATOM 1849 C CA . ASN A 1 233 ? 4.992 5.333 -21.159 1.00 92.81 233 ASN A CA 1
ATOM 1850 C C . ASN A 1 233 ? 4.948 5.131 -22.684 1.00 92.81 233 ASN A C 1
ATOM 1852 O O . ASN A 1 233 ? 5.976 4.995 -23.339 1.00 92.81 233 ASN A O 1
ATOM 1856 N N . ASP A 1 234 ? 3.752 5.224 -23.267 1.00 91.00 234 ASP A N 1
ATOM 1857 C CA . ASP A 1 234 ? 3.528 5.010 -24.706 1.00 91.00 234 ASP A CA 1
ATOM 1858 C C . ASP A 1 234 ? 4.205 6.037 -25.634 1.00 91.00 234 ASP A C 1
ATOM 1860 O O . ASP A 1 234 ? 4.259 5.830 -26.847 1.00 91.00 234 ASP A O 1
ATOM 1864 N N . ARG A 1 235 ? 4.654 7.185 -25.110 1.00 92.31 235 ARG A N 1
ATOM 1865 C CA . ARG A 1 235 ? 5.254 8.257 -25.924 1.00 92.31 235 ARG A CA 1
ATOM 1866 C C . ARG A 1 235 ? 6.753 8.077 -26.100 1.00 92.31 235 ARG A C 1
ATOM 1868 O O . ARG A 1 235 ? 7.298 8.587 -27.078 1.00 92.31 235 ARG A O 1
ATOM 1875 N N . ASP A 1 236 ? 7.392 7.366 -25.179 1.00 91.62 236 ASP A N 1
ATOM 1876 C CA . ASP A 1 236 ? 8.827 7.152 -25.197 1.00 91.62 236 ASP A CA 1
ATOM 1877 C C . ASP A 1 236 ? 9.157 5.825 -25.896 1.00 91.62 236 ASP A C 1
ATOM 1879 O O . ASP A 1 236 ? 8.553 4.789 -25.589 1.00 91.62 236 ASP A O 1
ATOM 1883 N N . PRO A 1 237 ? 10.110 5.819 -26.846 1.00 95.12 237 PRO A N 1
ATOM 1884 C CA . PRO A 1 237 ? 10.561 4.582 -27.461 1.00 95.12 237 PRO A CA 1
ATOM 1885 C C . PRO A 1 237 ? 11.213 3.677 -26.408 1.00 95.12 237 PRO A C 1
ATOM 1887 O O . PRO A 1 237 ? 11.900 4.174 -25.510 1.00 95.12 237 PRO A O 1
ATOM 1890 N N . PRO A 1 238 ? 11.052 2.348 -26.525 1.00 96.94 238 PRO A N 1
ATOM 1891 C CA . PRO A 1 238 ? 11.633 1.433 -25.562 1.00 96.94 238 PRO A CA 1
ATOM 1892 C C . PRO A 1 238 ? 13.165 1.483 -25.594 1.00 96.94 238 PRO A C 1
ATOM 1894 O O . PRO A 1 238 ? 13.795 1.772 -26.623 1.00 96.94 238 PRO A O 1
ATOM 1897 N N . GLY A 1 239 ? 13.760 1.193 -24.443 1.00 97.62 239 GLY A N 1
ATOM 1898 C CA . GLY A 1 239 ? 15.197 1.197 -24.230 1.00 97.62 239 GLY A CA 1
ATOM 1899 C C . GLY A 1 239 ? 15.608 0.327 -23.049 1.00 97.62 239 GLY A C 1
ATOM 1900 O O . GLY A 1 239 ? 14.778 -0.289 -22.379 1.00 97.62 239 GLY A O 1
ATOM 1901 N N . TRP A 1 240 ? 16.915 0.263 -22.815 1.00 98.19 240 TRP A N 1
ATOM 1902 C CA . TRP A 1 240 ? 17.473 -0.448 -21.672 1.00 98.19 240 TRP A CA 1
ATOM 1903 C C . TRP A 1 240 ? 17.398 0.415 -20.414 1.00 98.19 240 TRP A C 1
ATOM 1905 O O . TRP A 1 240 ? 17.684 1.612 -20.454 1.00 98.19 240 TRP A O 1
ATOM 1915 N N . HIS A 1 241 ? 17.038 -0.211 -19.297 1.00 97.38 241 HIS A N 1
ATOM 1916 C CA . HIS A 1 241 ? 16.976 0.381 -17.968 1.00 97.38 241 HIS A CA 1
ATOM 1917 C C . HIS A 1 241 ? 17.684 -0.520 -16.964 1.00 97.38 241 HIS A C 1
ATOM 1919 O O . HIS A 1 241 ? 17.397 -1.709 -16.896 1.00 97.38 241 HIS A O 1
ATOM 1925 N N . ALA A 1 242 ? 18.580 0.042 -16.162 1.00 96.88 242 ALA A N 1
ATOM 1926 C CA . ALA A 1 242 ? 19.098 -0.607 -14.972 1.00 96.88 242 ALA A CA 1
ATOM 1927 C C . ALA A 1 242 ? 18.192 -0.294 -13.779 1.00 96.88 242 ALA A C 1
ATOM 1929 O 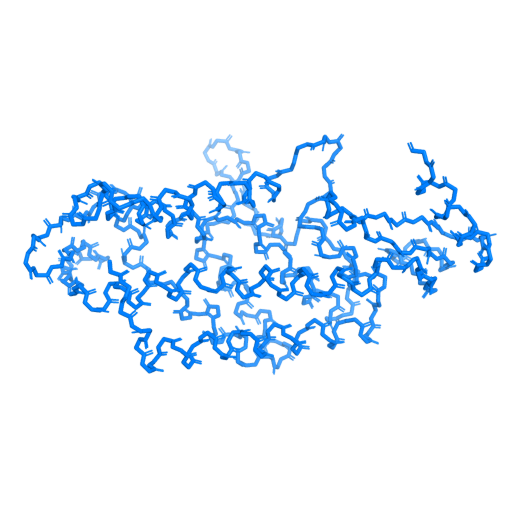O . ALA A 1 242 ? 17.872 0.867 -13.508 1.00 96.88 242 ALA A O 1
ATOM 1930 N N . LEU A 1 243 ? 17.802 -1.351 -13.079 1.00 95.06 243 LEU A N 1
ATOM 1931 C CA . LEU A 1 243 ? 17.025 -1.347 -11.850 1.00 95.06 243 LEU A CA 1
ATOM 1932 C C . LEU A 1 243 ? 17.960 -1.711 -10.701 1.00 95.06 243 LEU A C 1
ATOM 1934 O O . LEU A 1 243 ? 18.685 -2.702 -10.789 1.00 95.06 243 LEU A O 1
ATOM 1938 N N . TYR A 1 244 ? 17.940 -0.926 -9.632 1.00 93.00 244 TYR A N 1
ATOM 1939 C CA . TYR A 1 244 ? 18.707 -1.200 -8.423 1.00 93.00 244 TYR A CA 1
ATOM 1940 C C . TYR A 1 244 ? 17.926 -0.746 -7.192 1.00 93.00 244 TYR A C 1
ATOM 1942 O O . TYR A 1 244 ? 17.369 0.351 -7.193 1.00 93.00 244 TYR A O 1
ATOM 1950 N N . SER A 1 245 ? 17.901 -1.573 -6.152 1.00 90.94 245 SER A N 1
ATOM 1951 C CA . SER A 1 245 ? 17.384 -1.220 -4.833 1.00 90.94 245 SER A CA 1
ATOM 1952 C C . SER A 1 245 ? 18.540 -1.091 -3.852 1.00 90.94 245 SER A C 1
ATOM 1954 O O . SER A 1 245 ? 19.304 -2.036 -3.673 1.00 90.94 245 SER A O 1
ATOM 1956 N N . ASP A 1 246 ? 18.640 0.050 -3.177 1.00 86.25 246 ASP A N 1
ATOM 1957 C CA . ASP A 1 246 ? 19.584 0.230 -2.077 1.00 86.25 246 ASP A CA 1
ATOM 1958 C C . ASP A 1 246 ? 19.118 -0.591 -0.855 1.00 86.25 246 ASP A C 1
ATOM 1960 O O . ASP A 1 246 ? 18.006 -0.357 -0.368 1.00 86.25 246 ASP A O 1
ATOM 1964 N N . PRO A 1 247 ? 19.914 -1.553 -0.346 1.00 85.00 247 PRO A N 1
ATOM 1965 C CA . PRO A 1 247 ? 19.517 -2.393 0.786 1.00 85.00 247 PRO A CA 1
ATOM 1966 C C . PRO A 1 247 ? 19.504 -1.654 2.134 1.00 85.00 247 PRO A C 1
ATOM 1968 O O . PRO A 1 247 ? 18.930 -2.168 3.093 1.00 85.00 247 PRO A O 1
ATOM 1971 N N . VAL A 1 248 ? 20.144 -0.484 2.230 1.00 80.12 248 VAL A N 1
ATOM 1972 C CA . VAL A 1 248 ? 20.220 0.336 3.448 1.00 80.12 248 VAL A CA 1
ATOM 1973 C C . VAL A 1 248 ? 19.096 1.362 3.460 1.00 80.12 248 VAL A C 1
ATOM 1975 O O . VAL A 1 248 ? 18.327 1.437 4.416 1.00 80.12 248 VAL A O 1
ATOM 1978 N N . GLU A 1 249 ? 18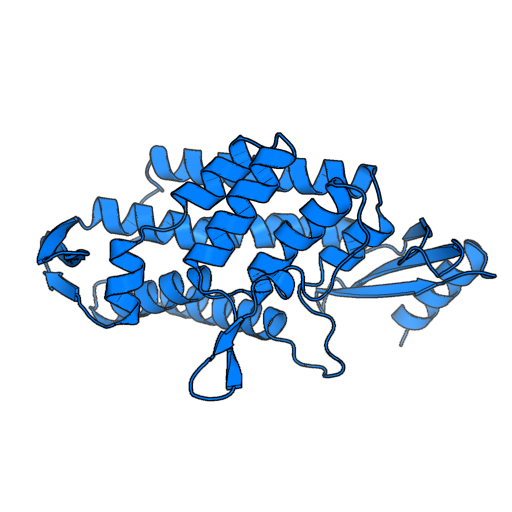.979 2.133 2.381 1.00 76.44 249 GLU A N 1
ATOM 1979 C CA . GLU A 1 249 ? 17.993 3.215 2.293 1.00 76.44 249 GLU A CA 1
ATOM 1980 C C . GLU A 1 249 ? 16.613 2.722 1.829 1.00 76.44 249 GLU A C 1
ATOM 1982 O O . GLU A 1 249 ? 15.631 3.458 1.923 1.00 76.44 249 GLU A O 1
ATOM 1987 N N . HIS A 1 250 ? 16.520 1.485 1.322 1.00 74.94 250 HIS A N 1
ATOM 1988 C CA . HIS A 1 250 ? 15.307 0.911 0.723 1.00 74.94 250 HIS A CA 1
ATOM 1989 C C . HIS A 1 250 ? 14.710 1.804 -0.378 1.00 74.94 250 HIS A C 1
ATOM 1991 O O . HIS A 1 250 ? 13.492 1.956 -0.510 1.00 74.94 250 HIS A O 1
ATOM 1997 N N . THR A 1 251 ? 15.589 2.418 -1.176 1.00 78.25 251 THR A N 1
ATOM 1998 C CA . THR A 1 251 ? 15.217 3.282 -2.302 1.00 78.25 251 THR A CA 1
ATOM 1999 C C . THR A 1 251 ? 15.522 2.608 -3.633 1.00 78.25 251 THR A C 1
ATOM 2001 O O . THR A 1 251 ? 16.548 1.947 -3.790 1.00 78.25 251 THR A O 1
ATOM 2004 N N . PHE A 1 252 ? 14.643 2.802 -4.619 1.00 85.25 252 PHE A N 1
ATOM 2005 C CA . PHE A 1 252 ? 14.884 2.350 -5.985 1.00 85.25 252 PHE A CA 1
ATOM 2006 C C . PHE A 1 252 ? 15.574 3.420 -6.823 1.00 85.25 252 PHE A C 1
ATOM 2008 O O . PHE A 1 252 ? 15.150 4.576 -6.874 1.00 85.25 252 PHE A O 1
ATOM 2015 N N . SER A 1 253 ? 16.588 2.993 -7.564 1.00 86.19 253 SER A N 1
ATOM 2016 C CA . SER A 1 253 ? 17.176 3.726 -8.674 1.00 86.19 253 SER A CA 1
ATOM 2017 C C . SER A 1 253 ? 16.812 3.039 -9.984 1.00 86.19 253 SER A C 1
ATOM 2019 O O . SER A 1 253 ? 17.081 1.855 -10.177 1.00 86.19 253 SER A O 1
ATOM 2021 N N . VAL A 1 254 ? 16.226 3.812 -10.896 1.00 90.94 254 VAL A N 1
ATOM 2022 C CA . VAL A 1 254 ? 15.975 3.405 -12.279 1.00 90.94 254 VAL A CA 1
ATOM 2023 C C . VAL A 1 254 ? 16.750 4.355 -13.179 1.00 90.94 254 VAL A C 1
ATOM 2025 O O . VAL A 1 254 ? 16.531 5.566 -13.142 1.00 90.94 254 VAL A O 1
ATOM 2028 N N . ILE A 1 255 ? 17.693 3.821 -13.951 1.00 92.12 255 ILE A N 1
ATOM 2029 C CA . ILE A 1 255 ? 18.565 4.604 -14.834 1.00 92.12 255 ILE A CA 1
ATOM 2030 C C . ILE A 1 255 ? 18.514 3.974 -16.212 1.00 92.12 255 ILE A C 1
ATOM 2032 O O . ILE A 1 255 ? 18.808 2.794 -16.361 1.00 92.12 255 ILE A O 1
ATOM 2036 N N . GLY A 1 256 ? 18.151 4.740 -17.231 1.00 93.31 256 GLY A N 1
ATOM 2037 C CA . GLY A 1 256 ? 18.124 4.210 -18.583 1.00 93.31 256 GLY A CA 1
ATOM 2038 C C . GLY A 1 256 ? 17.268 5.018 -19.532 1.00 93.31 256 GLY A C 1
ATOM 2039 O O . GLY A 1 256 ? 16.855 6.136 -19.224 1.00 93.31 256 GLY A O 1
ATOM 2040 N N . GLY A 1 257 ? 16.996 4.411 -20.678 1.00 93.06 257 GLY A N 1
ATOM 2041 C CA . GLY A 1 257 ? 16.163 4.972 -21.723 1.00 93.06 257 GLY A CA 1
ATOM 2042 C C . GLY A 1 257 ? 16.639 4.579 -23.112 1.00 93.06 257 GLY A C 1
ATOM 2043 O O . GLY A 1 257 ? 17.583 3.807 -23.306 1.00 93.06 257 GLY A O 1
ATOM 2044 N N . HIS A 1 258 ? 15.950 5.124 -24.105 1.00 93.81 258 HIS A N 1
ATOM 2045 C CA . HIS A 1 258 ? 16.261 4.885 -25.502 1.00 93.81 258 HIS A CA 1
ATOM 2046 C C . HIS A 1 258 ? 17.687 5.323 -25.871 1.00 93.81 258 HIS A C 1
ATOM 2048 O O . HIS A 1 258 ? 18.169 6.366 -25.433 1.00 93.81 258 HIS A O 1
ATOM 2054 N N . GLY A 1 259 ? 18.350 4.530 -26.717 1.00 94.06 259 GLY A N 1
ATOM 2055 C CA . GLY A 1 259 ? 19.708 4.801 -27.200 1.00 94.06 259 GLY A CA 1
ATOM 2056 C C . GLY A 1 259 ? 20.833 4.307 -26.286 1.00 94.06 259 GLY A C 1
ATOM 2057 O O . GLY A 1 259 ? 21.990 4.341 -26.697 1.00 94.06 259 GLY A O 1
ATOM 2058 N N . LEU A 1 260 ? 20.512 3.808 -25.089 1.00 95.38 260 LEU A N 1
ATOM 2059 C CA . LEU A 1 260 ? 21.471 3.144 -24.208 1.00 95.38 260 LEU A CA 1
ATOM 2060 C C . LEU A 1 260 ? 21.516 1.639 -24.484 1.00 95.38 260 LEU A C 1
ATOM 2062 O O . LEU A 1 260 ? 20.523 1.035 -24.894 1.00 95.38 260 LEU A O 1
ATOM 2066 N N . THR A 1 261 ? 22.679 1.035 -24.261 1.00 97.06 261 THR A N 1
ATOM 2067 C CA . THR A 1 261 ? 22.877 -0.420 -24.303 1.00 97.06 261 THR A CA 1
ATOM 2068 C C . THR A 1 261 ? 22.718 -1.020 -22.909 1.00 97.06 261 THR A C 1
ATOM 2070 O O . THR A 1 261 ? 22.885 -0.319 -21.909 1.00 97.06 261 THR A O 1
ATOM 2073 N N . GLU A 1 262 ? 22.458 -2.326 -22.842 1.00 97.38 262 GLU A N 1
ATOM 2074 C CA . GLU A 1 262 ? 22.436 -3.094 -21.590 1.00 97.38 262 GLU A CA 1
ATOM 2075 C C . GLU A 1 262 ? 23.704 -2.868 -20.744 1.00 97.38 262 GLU A C 1
ATOM 2077 O O . GLU A 1 262 ? 23.622 -2.547 -19.560 1.00 97.38 262 GLU A O 1
ATOM 2082 N N . GLU A 1 263 ? 24.879 -2.942 -21.375 1.00 97.06 263 GLU A N 1
ATOM 2083 C CA . GLU A 1 263 ? 26.172 -2.714 -20.720 1.00 97.06 263 GLU A CA 1
ATOM 2084 C C . GLU A 1 263 ? 26.270 -1.295 -20.144 1.00 97.06 263 GLU A C 1
ATOM 2086 O O . GLU A 1 263 ? 26.586 -1.124 -18.967 1.00 97.06 263 GLU A O 1
ATOM 2091 N N . SER A 1 264 ? 25.893 -0.276 -20.927 1.00 96.44 264 SER A N 1
ATOM 2092 C CA . SER A 1 264 ? 25.989 1.122 -20.491 1.00 96.44 264 SER A CA 1
ATOM 2093 C C . SER A 1 264 ? 25.105 1.437 -19.280 1.00 96.44 264 SER A C 1
ATOM 2095 O O . SER A 1 264 ? 25.518 2.191 -18.399 1.00 96.44 264 SER A O 1
ATOM 2097 N N . VAL A 1 265 ? 23.903 0.852 -19.183 1.00 96.25 265 VAL A N 1
ATOM 2098 C CA . VAL A 1 265 ? 23.018 1.106 -18.034 1.00 96.25 265 VAL A CA 1
ATOM 2099 C C . VAL A 1 265 ? 23.509 0.409 -16.769 1.00 96.25 265 VAL A C 1
ATOM 2101 O O . VAL A 1 265 ? 23.403 0.981 -15.682 1.00 96.25 265 VAL A O 1
ATOM 2104 N N . LEU A 1 266 ? 24.095 -0.786 -16.893 1.00 96.00 266 LEU A N 1
ATOM 2105 C CA . LEU A 1 266 ? 24.692 -1.497 -15.762 1.00 96.00 266 LEU A CA 1
ATOM 2106 C C . LEU A 1 266 ? 25.941 -0.780 -15.243 1.00 96.00 266 LEU A C 1
ATOM 2108 O O . LEU A 1 266 ? 26.089 -0.625 -14.030 1.00 96.00 266 LEU A O 1
ATOM 2112 N N . GLU A 1 267 ? 26.799 -0.278 -16.134 1.00 94.19 267 GLU A N 1
ATOM 2113 C CA . GLU A 1 267 ? 27.954 0.539 -15.748 1.00 94.19 267 GLU A CA 1
ATOM 2114 C C . GLU A 1 267 ? 27.529 1.795 -14.975 1.00 94.19 267 GLU A C 1
ATOM 2116 O O . GLU A 1 267 ? 28.091 2.086 -13.915 1.00 94.19 267 GLU A O 1
ATOM 2121 N N . LEU A 1 268 ? 26.504 2.509 -15.456 1.00 92.62 268 LEU A N 1
ATOM 2122 C CA . LEU A 1 268 ? 25.963 3.694 -14.782 1.00 92.62 268 LEU A CA 1
ATOM 2123 C C . LEU A 1 268 ? 25.414 3.369 -13.387 1.00 92.62 268 LEU A C 1
ATOM 2125 O O . LEU A 1 268 ? 25.679 4.107 -12.434 1.00 92.62 268 LEU A O 1
ATOM 2129 N N . ALA A 1 269 ? 24.682 2.261 -13.244 1.00 90.69 269 ALA A N 1
ATOM 2130 C CA . ALA A 1 269 ? 24.174 1.818 -11.948 1.00 90.69 269 ALA A CA 1
ATOM 2131 C C . ALA A 1 269 ? 25.318 1.477 -10.976 1.00 90.69 269 ALA A C 1
ATOM 2133 O O . ALA A 1 269 ? 25.311 1.922 -9.829 1.00 90.69 269 ALA A O 1
ATOM 2134 N N . MET A 1 270 ? 26.350 0.764 -11.440 1.00 89.62 270 MET A N 1
ATOM 2135 C CA . MET A 1 270 ? 27.512 0.419 -10.613 1.00 89.62 270 MET A CA 1
ATOM 2136 C C . MET A 1 270 ? 28.328 1.643 -10.182 1.00 89.62 270 MET A C 1
ATOM 2138 O O . MET A 1 270 ? 28.851 1.658 -9.069 1.00 89.62 270 MET A O 1
ATOM 2142 N N . GLN A 1 271 ? 28.464 2.660 -11.039 1.00 88.69 271 GLN A N 1
ATOM 2143 C CA . GLN A 1 271 ? 29.177 3.897 -10.699 1.00 88.69 271 GLN A CA 1
ATOM 2144 C C . GLN A 1 271 ? 28.456 4.685 -9.605 1.00 88.69 271 GLN A C 1
ATOM 2146 O O . GLN A 1 271 ? 29.104 5.179 -8.684 1.00 88.69 271 GLN A O 1
ATOM 2151 N N . ARG A 1 272 ? 27.123 4.763 -9.677 1.00 80.62 272 ARG A N 1
ATOM 2152 C CA . ARG A 1 272 ? 26.303 5.465 -8.685 1.00 80.62 272 ARG A CA 1
ATOM 2153 C C . ARG A 1 272 ? 26.378 4.824 -7.298 1.00 80.62 272 ARG A C 1
ATOM 2155 O O . ARG A 1 272 ? 26.378 5.547 -6.315 1.00 80.62 272 ARG A O 1
ATOM 2162 N N . ASN A 1 273 ? 26.515 3.502 -7.228 1.00 71.12 273 ASN A N 1
ATOM 2163 C CA . ASN A 1 273 ? 26.567 2.760 -5.962 1.00 71.12 273 ASN A CA 1
ATOM 2164 C C . ASN A 1 273 ? 27.929 2.835 -5.243 1.00 71.12 273 ASN A C 1
ATOM 2166 O O . ASN A 1 273 ? 28.078 2.281 -4.158 1.00 71.12 273 ASN A O 1
ATOM 2170 N N . ARG A 1 274 ? 28.950 3.454 -5.853 1.00 73.25 274 ARG A N 1
ATOM 2171 C CA . ARG A 1 274 ? 30.297 3.591 -5.267 1.00 73.25 274 ARG A CA 1
ATOM 2172 C C . ARG A 1 274 ? 30.538 4.928 -4.559 1.00 73.25 274 ARG A C 1
ATOM 2174 O O . ARG A 1 274 ? 31.608 5.077 -3.968 1.00 73.25 274 ARG A O 1
ATOM 2181 N N . GLY A 1 275 ? 29.624 5.891 -4.682 1.00 58.50 275 GLY A N 1
ATOM 2182 C CA . GLY A 1 275 ? 29.729 7.231 -4.089 1.00 58.50 275 GLY A CA 1
ATOM 2183 C C . GLY A 1 275 ? 28.763 7.405 -2.936 1.00 58.50 275 GLY A C 1
ATOM 2184 O O . GLY A 1 275 ? 29.176 8.053 -1.951 1.00 58.50 275 GLY A O 1
#

Sequence (275 aa):
MSEEPSTSEAVFLDKARAAFDDLFERTRAKDELNFVLSLSGEFKPYTYTSAMESQRAFRDYDEFMALDQFRGRPIRLRVAFSYYLYTAESAGLWCIPMAVMGVLAGGHYNIDPFNRWVRQDKATGQNVGPNANKVMSALESAATDLGLNNLAEVFRDAFDNDLRNAIAHSDYVVSPSEGVYVRGRHDHSRLIRFPELDSIVHRGIGLLYELRNAAMDAQRTYETPKAVFGTTNDRDPPGWHALYSDPVEHTFSVIGGHGLTEESVLELAMQRNRG